Protein AF-A0A969UWU1-F1 (afdb_monomer)

Secondary structure (DSSP, 8-state):
-HHHHHH-S-SSS--EEEEESS--SS-B--TTEEEEEGGGSSSTTHHHHHHHHHHTTTBTTTEEESSGGGTHHHHHHHHHHHHHHHHHHH-HHHHHHHHHHHHHHHHHTGGG---TTS--TT-TTSHIIIIIHHHHHHHHHHHH-HHHHHHHHHHHHHHHTTEEE-HHHHHHHHHHHH-S--HHHHIIIII-SSPPPBGGGTB--S--SS--SEE-GGGTT-EEEEEEEE--S-TTS--EEEEEEESSTT--EE-TTT--EE-TTSTTHHHHHHHTEEEEE-SEEEEEEEESSSEEEEEEEGGG-TTSEE-S-GGGGTTS----------

Nearest PDB structures (foldseek):
  6ifg-assembly2_B  TM=9.041E-01  e=2.666E-12  Deinococcus radiodurans R1 = ATCC 13939 = DSM 20539
  6kp0-assembly1_A  TM=9.037E-01  e=2.956E-12  Deinococcus radiodurans R1 = ATCC 13939 = DSM 20539
  6iff-assembly2_B  TM=8.918E-01  e=2.666E-12  Deinococcus radiodurans R1 = ATCC 13939 = DSM 20539
  6ifg-assembly1_A  TM=9.028E-01  e=3.827E-12  Deinococcus radiodurans R1 = ATCC 13939 = DSM 20539
  6a8z-assembly1_A  TM=9.163E-01  e=1.391E-11  Deinococcus radiodurans R1 = ATCC 13939 = DSM 20539

Radius of gyration: 24.48 Å; Cα contacts (8 Å, |Δi|>4): 573; chains: 1; bounding box: 54×38×70 Å

Foldseek 3Di:
DLCCVQQHHQQDPAAEEDEDAAQPVAWALPARYIYHYPVLPPDPCVVLSVQLSSNLSQFCNQANAPDLLQVLSNQLSSLLSSLVVLCVVPNDVSSLVVLVVLLLVCLVCLVVDAFLNGDDPVPSPDSNSHSLSNNLLVVLCVVLDVVLSSVLSNQLSVVRGNHHDDPVSSQVSSCVSSVDNCPVSCCQRRVDSQRQADVVSPGGSPPCPLQQFDAQQVVAPDKDKDKFADADPDPPKQKKKFKFWAPDSQRWAQQPVPRDTDGQQGPCSLVSRVVRTPDIDDHGMDIDIDHGSTTIGMWMDISVDSQRIGGSRPSNCPSPDDDDDDDTRD

Sequence (330 aa):
MFFSDTFGPYPFDVYGAVVVNTQTGSALETQTLSLFGIDALGRASTEETIAHEVSHQWFGNSVALADWSDIWLNESFATYSQGLWIEHRQGREALNDWVKGEYRFVAESLDQLVPPGEPPADDLFNSGVYDWGALGLHALRLEVGDDSFFDTLQTYFDRFQGGNVTADDFIETAEDVSGLELSAFFDRWFYSEDLPAIPELGLTATPLVGQTGVNLSDFAGQFVKATVNVSQETVAYNNKGGFYAVDNPEGIVIDPLTGIRIAPGEPGYAAAALKQSVRTLDNGEQTFTLQGGFYYVPYLLANGNPKDFYTPFADANRDALNHVQFFVTW

Structure (mmCIF, N/CA/C/O backbone):
data_AF-A0A969UWU1-F1
#
_entry.id   AF-A0A969UWU1-F1
#
loop_
_atom_site.group_PDB
_atom_site.id
_atom_site.type_symbol
_atom_site.label_atom_id
_atom_site.label_alt_id
_atom_site.label_comp_id
_atom_site.label_asym_id
_atom_site.label_entity_id
_atom_site.label_seq_id
_atom_site.pdbx_PDB_ins_code
_atom_site.Cartn_x
_atom_site.Cartn_y
_atom_site.Cartn_z
_atom_site.occupancy
_atom_site.B_iso_or_equiv
_atom_site.auth_seq_id
_atom_site.auth_comp_id
_atom_site.auth_asym_id
_atom_site.auth_atom_id
_atom_site.pdbx_PDB_model_num
ATOM 1 N N . MET A 1 1 ? 14.051 -13.728 -11.880 1.00 85.06 1 MET A N 1
ATOM 2 C CA . MET A 1 1 ? 13.270 -14.978 -11.770 1.00 85.06 1 MET A CA 1
ATOM 3 C C . MET A 1 1 ? 11.975 -14.686 -11.048 1.00 85.06 1 MET A C 1
ATOM 5 O O . MET A 1 1 ? 10.999 -14.634 -11.762 1.00 85.06 1 MET A O 1
ATOM 9 N N . PHE A 1 2 ? 11.974 -14.319 -9.755 1.00 96.81 2 PHE A N 1
ATOM 10 C CA . PHE A 1 2 ? 10.739 -13.980 -9.018 1.00 96.81 2 PHE A CA 1
ATOM 11 C C . PHE A 1 2 ? 9.724 -13.140 -9.816 1.00 96.81 2 PHE A C 1
ATOM 13 O O . PHE A 1 2 ? 8.676 -13.658 -10.161 1.00 96.81 2 PHE A O 1
ATOM 20 N N . PHE A 1 3 ? 10.056 -11.909 -10.223 1.00 97.81 3 PHE A N 1
ATOM 21 C CA . PHE A 1 3 ? 9.111 -11.089 -10.998 1.00 97.81 3 PHE A CA 1
ATOM 22 C C . PHE A 1 3 ? 8.739 -11.655 -12.367 1.00 97.81 3 PHE A C 1
ATOM 24 O O . PHE A 1 3 ? 7.635 -11.419 -12.832 1.00 97.81 3 PHE A O 1
ATOM 31 N N . SER A 1 4 ? 9.613 -12.440 -12.997 1.00 97.38 4 SER A N 1
ATOM 32 C CA . SER A 1 4 ? 9.260 -13.106 -14.253 1.00 97.38 4 SER A CA 1
ATOM 33 C C . SER A 1 4 ? 8.220 -14.209 -14.052 1.00 97.38 4 SER A C 1
ATOM 35 O O . SER A 1 4 ? 7.404 -14.448 -14.934 1.00 97.38 4 SER A O 1
ATOM 37 N N . ASP A 1 5 ? 8.252 -14.869 -12.894 1.00 96.50 5 ASP A N 1
ATOM 38 C CA . ASP A 1 5 ? 7.270 -15.883 -12.512 1.00 96.50 5 ASP A CA 1
ATOM 39 C C . ASP A 1 5 ? 5.964 -15.235 -12.009 1.00 96.50 5 ASP A C 1
ATOM 41 O O . ASP A 1 5 ? 4.901 -15.834 -12.133 1.00 96.50 5 ASP A O 1
ATOM 45 N N . THR A 1 6 ? 6.039 -14.014 -11.463 1.00 97.50 6 THR A N 1
ATOM 46 C CA . THR A 1 6 ? 4.893 -13.285 -10.890 1.00 97.50 6 THR A CA 1
ATOM 47 C C . THR A 1 6 ? 4.139 -12.425 -11.911 1.00 97.50 6 THR A C 1
ATOM 49 O O . THR A 1 6 ? 2.915 -12.373 -11.867 1.00 97.50 6 THR A O 1
ATOM 52 N N . PHE A 1 7 ? 4.844 -11.719 -12.801 1.00 98.31 7 PHE A N 1
ATOM 53 C CA . PHE A 1 7 ? 4.263 -10.724 -13.722 1.00 98.31 7 PHE A CA 1
ATOM 54 C C . PHE A 1 7 ? 4.239 -11.186 -15.182 1.00 98.31 7 PHE A C 1
ATOM 56 O O . PHE A 1 7 ? 3.553 -10.585 -16.000 1.00 98.31 7 PHE A O 1
ATOM 63 N N . GLY A 1 8 ? 4.987 -12.239 -15.516 1.00 97.00 8 GLY A N 1
ATOM 64 C CA . GLY A 1 8 ? 5.178 -12.721 -16.883 1.00 97.00 8 GLY A CA 1
ATOM 65 C C . GLY A 1 8 ? 6.621 -12.554 -17.373 1.00 97.00 8 GLY A C 1
ATOM 66 O O . GLY A 1 8 ? 7.464 -11.981 -16.677 1.00 97.00 8 GLY A O 1
ATOM 67 N N . PRO A 1 9 ? 6.960 -13.063 -18.572 1.00 96.94 9 PRO A N 1
ATOM 68 C CA . PRO A 1 9 ? 8.326 -13.039 -19.094 1.00 96.94 9 PRO A CA 1
ATOM 69 C C . PRO A 1 9 ? 8.951 -11.641 -19.056 1.00 96.94 9 PRO A C 1
ATOM 71 O O . PRO A 1 9 ? 8.273 -10.645 -19.282 1.00 96.94 9 PRO A O 1
ATOM 74 N N . TYR A 1 10 ? 10.258 -11.564 -18.787 1.00 97.75 10 TYR A N 1
ATOM 75 C CA . TYR A 1 10 ? 10.960 -10.279 -18.794 1.00 97.75 10 TYR A CA 1
ATOM 76 C C . TYR A 1 10 ? 10.820 -9.598 -20.175 1.00 97.75 10 TYR A C 1
ATOM 78 O O . TYR A 1 10 ? 11.162 -10.238 -21.173 1.00 97.75 10 TYR A O 1
ATOM 86 N N . PRO A 1 11 ? 10.337 -8.339 -20.255 1.00 97.06 11 PRO A N 1
ATOM 87 C CA . PRO A 1 11 ? 9.940 -7.716 -21.526 1.00 97.06 11 PRO A CA 1
ATOM 88 C C . PRO A 1 11 ? 11.097 -7.294 -22.441 1.00 97.06 11 PRO A C 1
ATOM 90 O O . PRO A 1 11 ? 10.859 -6.894 -23.580 1.00 97.06 11 PRO A O 1
ATOM 93 N N . PHE A 1 12 ? 12.347 -7.351 -21.972 1.00 97.12 12 PHE A N 1
ATOM 94 C CA . PHE A 1 12 ? 13.513 -6.867 -22.715 1.00 97.12 12 PHE A CA 1
ATOM 95 C C . PHE A 1 12 ? 14.601 -7.938 -22.857 1.00 97.12 12 PHE A C 1
ATOM 97 O O . PHE A 1 12 ? 14.631 -8.931 -22.137 1.00 97.12 12 PHE A O 1
ATOM 104 N N . ASP A 1 13 ? 15.552 -7.721 -23.768 1.00 96.38 13 ASP A N 1
ATOM 105 C CA . ASP A 1 13 ? 16.646 -8.676 -24.011 1.00 96.38 13 ASP A CA 1
ATOM 106 C C . ASP A 1 13 ? 17.731 -8.652 -22.920 1.00 96.38 13 ASP A C 1
ATOM 108 O O . ASP A 1 13 ? 18.484 -9.614 -22.748 1.00 96.38 13 ASP A O 1
ATOM 112 N N . VAL A 1 14 ? 17.863 -7.527 -22.211 1.00 95.69 14 VAL A N 1
ATOM 113 C CA . VAL A 1 14 ? 18.929 -7.292 -21.236 1.00 95.69 14 VAL A CA 1
ATOM 114 C C . VAL A 1 14 ? 18.448 -6.391 -20.110 1.00 95.69 14 VAL A C 1
ATOM 116 O O . VAL A 1 14 ? 17.692 -5.451 -20.333 1.00 95.69 14 VAL A O 1
ATOM 119 N N . TYR A 1 15 ? 18.947 -6.669 -18.910 1.00 96.00 15 TYR A N 1
ATOM 120 C CA . TYR A 1 15 ? 18.850 -5.785 -17.761 1.00 96.00 15 TYR A CA 1
ATOM 121 C C . TYR A 1 15 ? 20.253 -5.461 -17.249 1.00 96.00 15 TYR A C 1
ATOM 123 O O . TYR A 1 15 ? 21.107 -6.347 -17.135 1.00 96.00 15 TYR A O 1
ATOM 131 N N . GLY A 1 16 ? 20.482 -4.197 -16.923 1.00 95.25 16 GLY A N 1
ATOM 132 C CA . GLY A 1 16 ? 21.677 -3.706 -16.262 1.00 95.25 16 GLY A CA 1
ATOM 133 C C . GLY A 1 16 ? 21.322 -2.799 -15.092 1.00 95.25 16 GLY A C 1
ATOM 134 O O . GLY A 1 16 ? 20.203 -2.315 -14.969 1.00 95.25 16 GLY A O 1
ATOM 135 N N . ALA A 1 17 ? 22.313 -2.549 -14.244 1.00 94.00 17 ALA A N 1
ATOM 136 C CA . ALA A 1 17 ? 22.226 -1.563 -13.180 1.00 94.00 17 ALA A CA 1
ATOM 137 C C . ALA A 1 17 ? 23.513 -0.736 -13.148 1.00 94.00 17 ALA A C 1
ATOM 139 O O . ALA A 1 17 ? 24.611 -1.274 -13.336 1.00 94.00 17 ALA A O 1
ATOM 140 N N . VAL A 1 18 ? 23.388 0.563 -12.892 1.00 94.62 18 VAL A N 1
ATOM 141 C CA . VAL A 1 18 ? 24.520 1.473 -12.700 1.00 94.62 18 VAL A CA 1
ATOM 142 C C . VAL A 1 18 ? 24.457 2.045 -11.298 1.00 94.62 18 VAL A C 1
ATOM 144 O O . VAL A 1 18 ? 23.493 2.706 -10.936 1.00 94.62 18 VAL A O 1
ATOM 147 N N . VAL A 1 19 ? 25.526 1.845 -10.529 1.00 93.69 19 VAL A N 1
ATOM 148 C CA . VAL A 1 19 ? 25.731 2.570 -9.274 1.00 93.69 19 VAL A CA 1
ATOM 149 C C . VAL A 1 19 ? 26.638 3.760 -9.546 1.00 93.69 19 VAL A C 1
ATOM 151 O O . VAL A 1 19 ? 27.782 3.591 -9.981 1.00 93.69 19 VAL A O 1
ATOM 154 N N . VAL A 1 20 ? 26.150 4.963 -9.265 1.00 92.38 20 VAL A N 1
ATOM 155 C CA . VAL A 1 20 ? 26.944 6.190 -9.344 1.00 92.38 20 VAL A CA 1
ATOM 156 C C . VAL A 1 20 ? 27.497 6.559 -7.970 1.00 92.38 20 VAL A C 1
ATOM 158 O O . VAL A 1 20 ? 26.832 6.430 -6.947 1.00 92.38 20 VAL A O 1
ATOM 161 N N . ASN A 1 21 ? 28.739 7.050 -7.926 1.00 92.44 21 ASN A N 1
ATOM 162 C CA . ASN A 1 21 ? 29.368 7.516 -6.687 1.00 92.44 21 ASN A CA 1
ATOM 163 C C . ASN A 1 21 ? 28.870 8.927 -6.316 1.00 92.44 21 ASN A C 1
ATOM 165 O O . ASN A 1 21 ? 29.621 9.903 -6.336 1.00 92.44 21 ASN A O 1
ATOM 169 N N . THR A 1 22 ? 27.567 9.058 -6.090 1.00 89.62 22 THR A N 1
ATOM 170 C CA . THR A 1 22 ? 26.858 10.298 -5.752 1.00 89.62 22 THR A CA 1
ATOM 171 C C . THR A 1 22 ? 25.618 9.933 -4.946 1.00 89.62 22 THR A C 1
ATOM 173 O O . THR A 1 22 ? 25.043 8.875 -5.177 1.00 89.62 22 THR A O 1
ATOM 176 N N . GLN A 1 23 ? 25.239 10.781 -3.988 1.00 87.88 23 GLN A N 1
ATOM 177 C CA . GLN A 1 23 ? 23.961 10.645 -3.293 1.00 87.88 23 GLN A CA 1
ATOM 178 C C . GLN A 1 23 ? 22.874 11.230 -4.188 1.00 87.88 23 GLN A C 1
ATOM 180 O O . GLN A 1 23 ? 22.874 12.441 -4.419 1.00 87.88 23 GLN A O 1
ATOM 185 N N . THR A 1 24 ? 22.027 10.379 -4.753 1.00 84.31 24 THR A N 1
ATOM 186 C CA . THR A 1 24 ? 20.990 10.808 -5.702 1.00 84.31 24 THR A CA 1
ATOM 187 C C . THR A 1 24 ? 19.671 11.120 -5.009 1.00 84.31 24 THR A C 1
ATOM 189 O O . THR A 1 24 ? 18.844 11.806 -5.600 1.00 84.31 24 THR A O 1
ATOM 192 N N . GLY A 1 25 ? 19.473 10.660 -3.769 1.00 81.94 25 GLY A N 1
ATOM 193 C CA . GLY A 1 25 ? 18.217 10.800 -3.031 1.00 81.94 25 GLY A CA 1
ATOM 194 C C . GLY A 1 25 ? 17.173 9.750 -3.418 1.00 81.94 25 GLY A C 1
ATOM 195 O O . GLY A 1 25 ? 16.458 9.281 -2.540 1.00 81.94 25 GLY A O 1
ATOM 196 N N . SER A 1 26 ? 17.167 9.327 -4.686 1.00 80.38 26 SER A N 1
ATOM 197 C CA . SER A 1 26 ? 16.293 8.285 -5.244 1.00 80.38 26 SER A CA 1
ATOM 198 C C . SER A 1 26 ? 17.048 7.397 -6.237 1.00 80.38 26 SER A C 1
ATOM 200 O O . SER A 1 26 ? 18.145 7.749 -6.690 1.00 80.38 26 SER A O 1
ATOM 202 N N . ALA A 1 27 ? 16.474 6.249 -6.584 1.00 91.06 27 ALA A N 1
ATOM 203 C CA . ALA A 1 27 ? 16.876 5.474 -7.752 1.00 91.06 27 ALA A CA 1
ATOM 204 C C . ALA A 1 27 ? 16.006 5.855 -8.966 1.00 91.06 27 ALA A C 1
ATOM 206 O O . ALA A 1 27 ? 15.064 6.633 -8.830 1.00 91.06 27 ALA A O 1
ATOM 207 N N . LEU A 1 28 ? 16.416 5.420 -10.158 1.00 93.75 28 LEU A N 1
ATOM 208 C CA . LEU A 1 28 ? 15.672 5.639 -11.396 1.00 93.75 28 LEU A CA 1
ATOM 209 C C . LEU A 1 28 ? 15.563 4.342 -12.184 1.00 93.75 28 LEU A C 1
ATOM 211 O O . LEU A 1 28 ? 16.560 3.663 -12.453 1.00 93.75 28 LEU A O 1
ATOM 215 N N . GLU A 1 29 ? 14.370 4.100 -12.684 1.00 95.56 29 GLU A N 1
ATOM 216 C CA . GLU A 1 29 ? 13.886 2.873 -13.291 1.00 95.56 29 GLU A CA 1
ATOM 217 C C . GLU A 1 29 ? 14.210 2.749 -14.780 1.00 95.56 29 GLU A C 1
ATOM 219 O O . GLU A 1 29 ? 13.635 1.913 -15.485 1.00 95.56 29 GLU A O 1
ATOM 224 N N . THR A 1 30 ? 15.140 3.590 -15.258 1.00 96.12 30 THR A N 1
ATOM 225 C CA . THR A 1 30 ? 15.490 3.763 -16.674 1.00 96.12 30 THR A CA 1
ATOM 226 C C . THR A 1 30 ? 15.523 2.416 -17.386 1.00 96.12 30 THR A C 1
ATOM 228 O O . THR A 1 30 ? 16.288 1.525 -17.016 1.00 96.12 30 THR A O 1
ATOM 231 N N . GLN A 1 31 ? 14.683 2.276 -18.413 1.00 96.69 31 GLN A N 1
ATOM 232 C CA . GLN A 1 31 ? 14.453 1.016 -19.110 1.00 96.69 31 GLN A CA 1
ATOM 233 C C . GLN A 1 31 ? 15.767 0.301 -19.461 1.00 96.69 31 GLN A C 1
ATOM 235 O O . GLN A 1 31 ? 16.651 0.869 -20.107 1.00 96.69 31 GLN A O 1
ATOM 240 N N . THR A 1 32 ? 15.884 -0.966 -19.057 1.00 96.00 32 THR A N 1
ATOM 241 C CA . THR A 1 32 ? 17.070 -1.840 -19.190 1.00 96.00 32 THR A CA 1
ATOM 242 C C . THR A 1 32 ? 18.332 -1.419 -18.422 1.00 96.00 32 THR A C 1
ATOM 244 O O . THR A 1 32 ? 19.322 -2.153 -18.463 1.00 96.00 32 THR A O 1
ATOM 247 N N . LEU A 1 33 ? 18.341 -0.285 -17.713 1.00 96.75 33 LEU A N 1
ATOM 248 C CA . LEU A 1 33 ? 19.519 0.238 -17.016 1.00 96.75 33 LEU A CA 1
ATOM 249 C C . LEU A 1 33 ? 19.157 1.073 -15.775 1.00 96.75 33 LEU A C 1
ATOM 251 O O . LEU A 1 33 ? 19.380 2.285 -15.759 1.00 96.75 33 LEU A O 1
ATOM 255 N N . SER A 1 34 ? 18.658 0.431 -14.719 1.00 96.25 34 SER A N 1
ATOM 256 C CA . SER A 1 34 ? 18.305 1.144 -13.487 1.00 96.25 34 SER A CA 1
ATOM 257 C C . SER A 1 34 ? 19.522 1.832 -12.859 1.00 96.25 34 SER A C 1
ATOM 259 O O . SER A 1 34 ? 20.622 1.267 -12.787 1.00 96.25 34 SER A O 1
ATOM 261 N N . LEU A 1 35 ? 19.334 3.068 -12.407 1.00 95.06 35 LEU A N 1
ATOM 262 C CA . LEU A 1 35 ? 20.378 3.910 -11.836 1.00 95.06 35 LEU A CA 1
ATOM 263 C C . LEU A 1 35 ? 20.184 4.037 -10.329 1.00 95.06 35 LEU A C 1
ATOM 265 O O . LEU A 1 35 ? 19.116 4.400 -9.855 1.00 95.06 35 LEU A O 1
ATOM 269 N N . PHE A 1 36 ? 21.260 3.808 -9.583 1.00 94.19 36 PHE A N 1
ATOM 270 C CA . PHE A 1 36 ? 21.284 3.893 -8.128 1.00 94.19 36 PHE A CA 1
ATOM 271 C C . PHE A 1 36 ? 22.383 4.852 -7.672 1.00 94.19 36 PHE A C 1
ATOM 273 O O . PHE A 1 36 ? 23.524 4.774 -8.140 1.00 94.19 36 PHE A O 1
ATOM 280 N N . GLY A 1 37 ? 22.070 5.728 -6.722 1.00 91.56 37 GLY A N 1
ATOM 281 C CA . GLY A 1 37 ? 23.082 6.460 -5.969 1.00 91.56 37 GLY A CA 1
ATOM 282 C C . GLY A 1 37 ? 23.809 5.570 -4.961 1.00 91.56 37 GLY A C 1
ATOM 283 O O . GLY A 1 37 ? 23.363 4.474 -4.610 1.00 91.56 37 GLY A O 1
ATOM 284 N N . ILE A 1 38 ? 24.949 6.045 -4.457 1.00 89.50 38 ILE A N 1
ATOM 285 C CA . ILE A 1 38 ? 25.725 5.325 -3.431 1.00 89.50 38 ILE A CA 1
ATOM 286 C C . ILE A 1 38 ? 24.948 5.198 -2.113 1.00 89.50 38 ILE A C 1
ATOM 288 O O . ILE A 1 38 ? 25.202 4.304 -1.309 1.00 89.50 38 ILE A O 1
ATOM 292 N N . ASP A 1 39 ? 23.991 6.094 -1.902 1.00 86.88 39 ASP A N 1
ATOM 293 C CA . ASP A 1 39 ? 23.074 6.130 -0.777 1.00 86.88 39 ASP A CA 1
ATOM 294 C C . ASP A 1 39 ? 22.039 5.001 -0.796 1.00 86.88 39 ASP A C 1
ATOM 296 O O . ASP A 1 39 ? 21.524 4.690 0.275 1.00 86.88 39 ASP A O 1
ATOM 300 N N . ALA A 1 40 ? 21.800 4.342 -1.934 1.00 82.38 40 ALA A N 1
ATOM 301 C CA . ALA A 1 40 ? 20.957 3.146 -2.021 1.00 82.38 40 ALA A CA 1
ATOM 302 C C . ALA A 1 40 ? 21.672 1.862 -1.545 1.00 82.38 40 ALA A C 1
ATOM 304 O O . ALA A 1 40 ? 21.028 0.834 -1.325 1.00 82.38 40 ALA A O 1
ATOM 305 N N . LEU A 1 41 ? 23.001 1.891 -1.368 1.00 79.62 41 LEU A N 1
ATOM 306 C CA . LEU A 1 41 ? 23.789 0.715 -0.989 1.00 79.62 41 LEU A CA 1
ATOM 307 C C . LEU A 1 41 ? 23.957 0.557 0.528 1.00 79.62 41 LEU A C 1
ATOM 309 O O . LEU A 1 41 ? 24.137 1.524 1.265 1.00 79.62 41 LEU A O 1
ATOM 313 N N . GLY A 1 42 ? 24.004 -0.700 0.983 1.00 69.56 42 GLY A N 1
ATOM 314 C CA . GLY A 1 42 ? 24.377 -1.061 2.356 1.00 69.56 42 GLY A CA 1
ATOM 315 C C . GLY A 1 42 ? 23.292 -0.804 3.404 1.00 69.56 42 GLY A C 1
ATOM 316 O O . GLY A 1 42 ? 23.584 -0.864 4.600 1.00 69.56 42 GLY A O 1
ATOM 317 N N . ARG A 1 43 ? 22.059 -0.529 2.968 1.00 74.94 43 ARG A N 1
ATOM 318 C CA . ARG A 1 43 ? 20.879 -0.425 3.830 1.00 74.94 43 ARG A CA 1
ATOM 319 C C . ARG A 1 43 ? 20.200 -1.787 3.935 1.00 74.94 43 ARG A C 1
ATOM 321 O O . ARG A 1 43 ? 20.334 -2.623 3.044 1.00 74.94 43 ARG A O 1
ATOM 328 N N . ALA A 1 44 ? 19.441 -1.999 5.009 1.00 67.56 44 ALA A N 1
ATOM 329 C CA . ALA A 1 44 ? 18.589 -3.184 5.123 1.00 67.56 44 ALA A CA 1
ATOM 330 C C . ALA A 1 44 ? 17.592 -3.273 3.949 1.00 67.56 44 ALA A C 1
ATOM 332 O O . ALA A 1 44 ? 17.366 -4.359 3.430 1.00 67.56 44 ALA A O 1
ATOM 333 N N . SER A 1 45 ? 17.117 -2.119 3.470 1.00 81.00 45 SER A N 1
ATOM 334 C CA . SER A 1 45 ? 16.173 -1.973 2.360 1.00 81.00 45 SER A CA 1
ATOM 335 C C . SER A 1 45 ? 16.808 -1.955 0.962 1.00 81.00 45 SER A C 1
ATOM 337 O O . SER A 1 45 ? 16.118 -1.712 -0.021 1.00 81.00 45 SER A O 1
ATOM 339 N N . THR A 1 46 ? 18.116 -2.215 0.809 1.00 88.06 46 THR A N 1
ATOM 340 C CA . THR A 1 46 ? 18.753 -2.176 -0.526 1.00 88.06 46 THR A CA 1
ATOM 341 C C . THR A 1 46 ? 18.102 -3.163 -1.505 1.00 88.06 46 THR A C 1
ATOM 343 O O . THR A 1 46 ? 17.941 -2.834 -2.677 1.00 88.06 46 THR A O 1
ATOM 346 N N . GLU A 1 47 ? 17.716 -4.363 -1.052 1.00 92.56 47 GLU A N 1
ATOM 347 C CA . GLU A 1 47 ? 17.013 -5.315 -1.925 1.00 92.56 47 GLU A CA 1
ATOM 348 C C . GLU A 1 47 ? 15.602 -4.831 -2.296 1.00 92.56 47 GLU A C 1
ATOM 350 O O . GLU A 1 47 ? 15.182 -5.058 -3.424 1.00 92.56 47 GLU A O 1
ATOM 355 N N . GLU A 1 48 ? 14.902 -4.139 -1.393 1.00 93.38 48 GLU A N 1
ATOM 356 C CA . GLU A 1 48 ? 13.577 -3.552 -1.644 1.00 93.38 48 GLU A CA 1
ATOM 357 C C . GLU A 1 48 ? 13.666 -2.455 -2.708 1.00 93.38 48 GLU A C 1
ATOM 359 O O . GLU A 1 48 ? 12.935 -2.501 -3.691 1.00 93.38 48 GLU A O 1
ATOM 364 N N . THR A 1 49 ? 14.642 -1.545 -2.608 1.00 93.44 49 THR A N 1
ATOM 365 C CA . THR A 1 49 ? 14.879 -0.535 -3.653 1.00 93.44 49 THR A CA 1
ATOM 366 C C . THR A 1 49 ? 15.209 -1.186 -4.995 1.00 93.44 49 THR A C 1
ATOM 368 O O . THR A 1 49 ? 14.690 -0.780 -6.024 1.00 93.44 49 THR A O 1
ATOM 371 N N . ILE A 1 50 ? 16.035 -2.237 -5.025 1.00 95.00 50 ILE A N 1
ATOM 372 C CA . ILE A 1 50 ? 16.301 -2.962 -6.279 1.00 95.00 50 ILE A CA 1
ATOM 373 C C . ILE A 1 50 ? 15.020 -3.618 -6.811 1.00 95.00 50 ILE A C 1
ATOM 375 O O . ILE A 1 50 ? 14.793 -3.613 -8.019 1.00 95.00 50 ILE A O 1
ATOM 379 N N . ALA A 1 51 ? 14.194 -4.191 -5.934 1.00 96.69 51 ALA A N 1
ATOM 380 C CA . ALA A 1 51 ? 12.934 -4.812 -6.312 1.00 96.69 51 ALA A CA 1
ATOM 381 C C . ALA A 1 51 ? 11.964 -3.793 -6.936 1.00 96.69 51 ALA A C 1
ATOM 383 O O . ALA A 1 51 ? 11.381 -4.096 -7.978 1.00 96.69 51 ALA A O 1
ATOM 384 N N . HIS A 1 52 ? 11.879 -2.586 -6.365 1.00 97.62 52 HIS A N 1
ATOM 385 C CA . HIS A 1 52 ? 11.151 -1.435 -6.916 1.00 97.62 52 HIS A CA 1
ATOM 386 C C . HIS A 1 52 ? 11.590 -1.150 -8.357 1.00 97.62 52 HIS A C 1
ATOM 388 O O . HIS A 1 52 ? 10.814 -1.331 -9.294 1.00 97.62 52 HIS A O 1
ATOM 394 N N . GLU A 1 53 ? 12.875 -0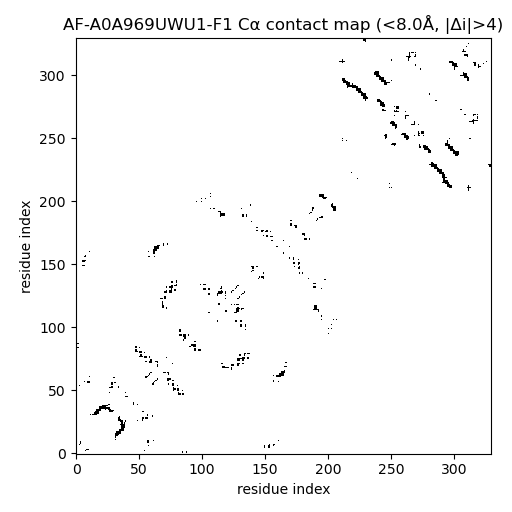.855 -8.567 1.00 97.44 53 GLU A N 1
ATOM 395 C CA . GLU A 1 53 ? 13.391 -0.471 -9.890 1.00 97.44 53 GLU A CA 1
ATOM 396 C C . GLU A 1 53 ? 13.292 -1.580 -10.950 1.00 97.44 53 GLU A C 1
ATOM 398 O O . GLU A 1 53 ? 13.115 -1.321 -12.145 1.00 97.44 53 GLU A O 1
ATOM 403 N N . VAL A 1 54 ? 13.432 -2.842 -10.535 1.00 97.50 54 VAL A N 1
ATOM 404 C CA . VAL A 1 54 ? 13.307 -3.991 -11.443 1.00 97.50 54 VAL A CA 1
ATOM 405 C C . VAL A 1 54 ? 11.846 -4.229 -11.823 1.00 97.50 54 VAL A C 1
ATOM 407 O O . VAL A 1 54 ? 11.574 -4.618 -12.959 1.00 97.50 54 VAL A O 1
ATOM 410 N N . SER A 1 55 ? 10.900 -4.012 -10.909 1.00 98.38 55 SER A N 1
ATOM 411 C CA . SER A 1 55 ? 9.475 -4.203 -11.204 1.00 98.38 55 SER A CA 1
ATOM 412 C C . SER A 1 55 ? 8.976 -3.240 -12.284 1.00 98.38 55 SER A C 1
ATOM 414 O O . SER A 1 55 ? 8.203 -3.642 -13.158 1.00 98.38 55 SER A O 1
ATOM 416 N N . HIS A 1 56 ? 9.541 -2.029 -12.328 1.00 98.56 56 HIS A N 1
ATOM 417 C CA . HIS A 1 56 ? 9.213 -1.031 -13.337 1.00 98.56 56 HIS A CA 1
ATOM 418 C C . HIS A 1 56 ? 9.482 -1.476 -14.773 1.00 98.56 56 HIS A C 1
ATOM 420 O O . HIS A 1 56 ? 8.930 -0.926 -15.724 1.00 98.56 56 HIS A O 1
ATOM 426 N N . GLN A 1 57 ? 10.328 -2.491 -14.973 1.00 98.50 57 GLN A N 1
ATOM 427 C CA . GLN A 1 57 ? 10.560 -3.044 -16.303 1.00 98.50 57 GLN A CA 1
ATOM 428 C C . GLN A 1 57 ? 9.264 -3.620 -16.911 1.00 98.50 57 GLN A C 1
ATOM 430 O O . GLN A 1 57 ? 9.096 -3.534 -18.125 1.00 98.50 57 GLN A O 1
ATOM 435 N N . TRP A 1 58 ? 8.336 -4.124 -16.086 1.00 98.75 58 TRP A N 1
ATOM 436 C CA . TRP A 1 58 ? 6.981 -4.506 -16.499 1.00 98.75 58 TRP A CA 1
ATOM 437 C C . TRP A 1 58 ? 6.027 -3.308 -16.445 1.00 98.75 58 TRP A C 1
ATOM 439 O O . TRP A 1 58 ? 5.495 -2.920 -17.484 1.00 98.75 58 TRP A O 1
ATOM 449 N N . PHE A 1 59 ? 5.858 -2.701 -15.265 1.00 98.50 59 PHE A N 1
ATOM 450 C CA . PHE A 1 59 ? 4.868 -1.645 -15.011 1.00 98.50 59 PHE A CA 1
ATOM 451 C C . PHE A 1 59 ? 5.534 -0.265 -14.908 1.00 98.50 59 PHE A C 1
ATOM 453 O O . PHE A 1 59 ? 6.257 0.029 -13.963 1.00 98.50 59 PHE A O 1
ATOM 460 N N . GLY A 1 60 ? 5.323 0.578 -15.911 1.00 97.50 60 GLY A N 1
ATOM 461 C CA . GLY A 1 60 ? 5.930 1.901 -16.061 1.00 97.50 60 GLY A CA 1
ATOM 462 C C . GLY A 1 60 ? 6.859 2.015 -17.264 1.00 97.50 60 GLY A C 1
ATOM 463 O O . GLY A 1 60 ? 6.851 3.048 -17.931 1.00 97.50 60 GLY A O 1
ATOM 464 N N . ASN A 1 61 ? 7.581 0.942 -17.612 1.00 98.25 61 ASN A N 1
ATOM 465 C CA . ASN A 1 61 ? 8.385 0.888 -18.837 1.00 98.25 61 ASN A CA 1
ATOM 466 C C . ASN A 1 61 ? 7.681 0.146 -19.982 1.00 98.25 61 ASN A C 1
ATOM 468 O O . ASN A 1 61 ? 7.456 0.724 -21.042 1.00 98.25 61 ASN A O 1
ATOM 472 N N . SER A 1 62 ? 7.375 -1.147 -19.809 1.00 98.44 62 SER A N 1
ATOM 473 C CA . SER A 1 62 ? 6.747 -1.939 -20.877 1.00 98.44 62 SER A CA 1
ATOM 474 C C . SER A 1 62 ? 5.258 -1.626 -21.008 1.00 98.44 62 SER A C 1
ATOM 476 O O . SER A 1 62 ? 4.783 -1.378 -22.112 1.00 98.44 62 SER A O 1
ATOM 478 N N . VAL A 1 63 ? 4.541 -1.599 -19.887 1.00 98.62 63 VAL A N 1
ATOM 479 C CA . VAL A 1 63 ? 3.182 -1.066 -19.772 1.00 98.62 63 VAL A CA 1
ATOM 480 C C . VAL A 1 63 ? 3.315 0.363 -19.250 1.00 98.62 63 VAL A C 1
ATOM 482 O O . VAL A 1 63 ? 3.555 0.550 -18.060 1.00 98.62 63 VAL A O 1
ATOM 485 N N . ALA A 1 64 ? 3.268 1.357 -20.136 1.00 98.06 64 ALA A N 1
ATOM 486 C CA . ALA A 1 64 ? 3.557 2.754 -19.799 1.00 98.06 64 ALA A CA 1
ATOM 487 C C . ALA A 1 64 ? 2.278 3.580 -19.603 1.00 98.06 64 ALA A C 1
ATOM 489 O O . ALA A 1 64 ? 1.226 3.246 -20.128 1.00 98.06 64 ALA A O 1
ATOM 490 N N . LEU A 1 65 ? 2.351 4.709 -18.904 1.00 97.94 65 LEU A N 1
ATOM 491 C CA . LEU A 1 65 ? 1.181 5.565 -18.680 1.00 97.94 65 LEU A CA 1
ATOM 492 C C . LEU A 1 65 ? 0.717 6.261 -19.963 1.00 97.94 65 LEU A C 1
ATOM 494 O O . LEU A 1 65 ? 1.539 6.705 -20.771 1.00 97.94 65 LEU A O 1
ATOM 498 N N . ALA A 1 66 ? -0.594 6.401 -20.136 1.00 98.19 66 ALA A N 1
ATOM 499 C CA . ALA A 1 66 ? -1.181 7.307 -21.120 1.00 98.19 66 ALA A CA 1
ATOM 500 C C . ALA A 1 66 ? -1.185 8.765 -20.626 1.00 98.19 66 ALA A C 1
ATOM 502 O O . ALA A 1 66 ? -0.967 9.675 -21.430 1.00 98.19 66 ALA A O 1
ATOM 503 N N . ASP A 1 67 ? -1.381 8.976 -19.321 1.00 96.94 67 ASP A N 1
ATOM 504 C CA . ASP A 1 67 ? -1.366 10.282 -18.657 1.00 96.94 67 ASP A CA 1
ATOM 505 C C . ASP A 1 67 ? -0.662 10.199 -17.290 1.00 96.94 67 ASP A C 1
ATOM 507 O O . ASP A 1 67 ? -0.683 9.167 -16.622 1.00 96.94 67 ASP A O 1
ATOM 511 N N . TRP A 1 68 ? -0.027 11.293 -16.870 1.00 97.50 68 TRP A N 1
ATOM 512 C CA . TRP A 1 68 ? 0.680 11.370 -15.590 1.00 97.50 68 TRP A CA 1
ATOM 513 C C . TRP A 1 68 ? -0.261 11.418 -14.385 1.00 97.50 68 TRP A C 1
ATOM 515 O O . TRP A 1 68 ? 0.193 11.155 -13.275 1.00 97.50 68 TRP A O 1
ATOM 525 N N . SER A 1 69 ? -1.550 11.723 -14.569 1.00 96.12 69 SER A N 1
ATOM 526 C CA . SER A 1 69 ? -2.541 11.589 -13.492 1.00 96.12 69 SER A CA 1
ATOM 527 C C . SER A 1 69 ? -2.639 10.157 -12.958 1.00 96.12 69 SER A C 1
ATOM 529 O O . SER A 1 69 ? -2.941 9.968 -11.786 1.00 96.12 69 SER A O 1
ATOM 531 N N . ASP A 1 70 ? -2.313 9.160 -13.785 1.00 98.06 70 ASP A N 1
ATOM 532 C CA . ASP A 1 70 ? -2.364 7.741 -13.424 1.00 98.06 70 ASP A CA 1
ATOM 533 C C . ASP A 1 70 ? -1.008 7.218 -12.913 1.00 98.06 70 ASP A C 1
ATOM 535 O O . ASP A 1 70 ? -0.755 6.015 -12.923 1.00 98.06 70 ASP A O 1
ATOM 539 N N . ILE A 1 71 ? -0.110 8.102 -12.454 1.00 98.38 71 ILE A N 1
ATOM 540 C CA . ILE A 1 71 ? 1.258 7.759 -12.011 1.00 98.38 71 ILE A CA 1
ATOM 541 C C . ILE A 1 71 ? 1.320 6.676 -10.925 1.00 98.38 71 ILE A C 1
ATOM 543 O O . ILE A 1 71 ? 2.316 5.956 -10.820 1.00 98.38 71 ILE A O 1
ATOM 547 N N . TRP A 1 72 ? 0.235 6.477 -10.179 1.00 98.50 72 TRP A N 1
ATOM 548 C CA . TRP A 1 72 ? 0.094 5.371 -9.235 1.00 98.50 72 TRP A CA 1
ATOM 549 C C . TRP A 1 72 ? 0.250 3.991 -9.907 1.00 98.50 72 TRP A C 1
ATOM 551 O O . TRP A 1 72 ? 0.829 3.084 -9.311 1.00 98.50 72 TRP A O 1
ATOM 561 N N . LEU A 1 73 ? -0.136 3.823 -11.179 1.00 98.62 73 LEU A N 1
ATOM 562 C CA . LEU A 1 73 ? 0.076 2.566 -11.915 1.00 98.62 73 LEU A CA 1
ATOM 563 C C . LEU A 1 73 ? 1.564 2.204 -12.053 1.00 98.62 73 LEU A C 1
ATOM 565 O O . LEU A 1 73 ? 1.897 1.025 -12.173 1.00 98.62 73 LEU A O 1
ATOM 569 N N . ASN A 1 74 ? 2.462 3.190 -12.008 1.00 98.31 74 ASN A N 1
ATOM 570 C CA . ASN A 1 74 ? 3.900 2.944 -11.967 1.00 98.31 74 ASN A CA 1
ATOM 571 C C . ASN A 1 74 ? 4.356 2.729 -10.523 1.00 98.31 74 ASN A C 1
ATOM 573 O O . ASN A 1 74 ? 4.874 1.670 -10.164 1.00 98.31 74 ASN A O 1
ATOM 577 N N . GLU A 1 75 ? 4.181 3.758 -9.699 1.00 98.56 75 GLU A N 1
ATOM 578 C CA . GLU A 1 75 ? 4.875 3.868 -8.417 1.00 98.56 75 GLU A CA 1
ATOM 579 C C . GLU A 1 75 ? 4.233 3.025 -7.318 1.00 98.56 75 GLU A C 1
ATOM 581 O O . GLU A 1 75 ? 4.943 2.452 -6.490 1.00 98.56 75 GLU A O 1
ATOM 586 N N . SER A 1 76 ? 2.908 2.857 -7.329 1.00 98.75 76 SER A N 1
ATOM 587 C CA . SER A 1 76 ? 2.236 1.958 -6.387 1.00 98.75 76 SER A CA 1
ATOM 588 C C . SER A 1 76 ? 2.581 0.503 -6.676 1.00 98.75 76 SER A C 1
ATOM 590 O O . SER A 1 76 ? 2.821 -0.266 -5.746 1.00 98.75 76 SER A O 1
ATOM 592 N N . PHE A 1 77 ? 2.638 0.108 -7.955 1.00 98.69 77 PHE A N 1
ATOM 593 C CA . PHE A 1 77 ? 3.026 -1.252 -8.349 1.00 98.69 77 PHE A CA 1
ATOM 594 C C . PHE A 1 77 ? 4.463 -1.553 -7.952 1.00 98.69 77 PHE A C 1
ATOM 596 O O . PHE A 1 77 ? 4.749 -2.642 -7.443 1.00 98.69 77 PHE A O 1
ATOM 603 N N . ALA A 1 78 ? 5.361 -0.591 -8.147 1.00 98.69 78 ALA A N 1
ATOM 604 C CA . ALA A 1 78 ? 6.749 -0.758 -7.769 1.00 98.69 78 ALA A CA 1
ATOM 605 C C . ALA A 1 78 ? 6.946 -0.779 -6.250 1.00 98.69 78 ALA A C 1
ATOM 607 O O . ALA A 1 78 ? 7.628 -1.672 -5.737 1.00 98.69 78 ALA A O 1
ATOM 608 N N . THR A 1 79 ? 6.238 0.082 -5.518 1.00 98.75 79 THR A N 1
ATOM 609 C CA . THR A 1 79 ? 6.226 0.070 -4.050 1.00 98.75 79 THR A CA 1
ATOM 610 C C . THR A 1 79 ? 5.654 -1.246 -3.517 1.00 98.75 79 THR A C 1
ATOM 612 O O . THR A 1 79 ? 6.280 -1.908 -2.690 1.00 98.75 79 THR A O 1
ATOM 615 N N . TYR A 1 80 ? 4.528 -1.732 -4.052 1.00 98.81 80 TYR A N 1
ATOM 616 C CA . TYR A 1 80 ? 3.966 -3.022 -3.638 1.00 98.81 80 TYR A CA 1
ATOM 617 C C . TYR A 1 80 ? 4.867 -4.211 -4.009 1.00 98.81 80 TYR A C 1
ATOM 619 O O . TYR A 1 80 ? 4.926 -5.211 -3.287 1.00 98.81 80 TYR A O 1
ATOM 627 N N . SER A 1 81 ? 5.645 -4.096 -5.087 1.00 98.75 81 SER A N 1
ATOM 628 C CA . SER A 1 81 ? 6.642 -5.098 -5.475 1.00 98.75 81 SER A CA 1
ATOM 629 C C . SER A 1 81 ? 7.763 -5.259 -4.444 1.00 98.75 81 SER A C 1
ATOM 631 O O . SER A 1 81 ? 8.322 -6.354 -4.331 1.00 98.75 81 SER A O 1
ATOM 633 N N . GLN A 1 82 ? 8.047 -4.228 -3.641 1.00 98.38 82 GLN A N 1
ATOM 634 C CA . GLN A 1 82 ? 8.917 -4.345 -2.467 1.00 98.38 82 GLN A CA 1
ATOM 635 C C . GLN A 1 82 ? 8.306 -5.314 -1.444 1.00 98.38 82 GLN A C 1
ATOM 637 O O .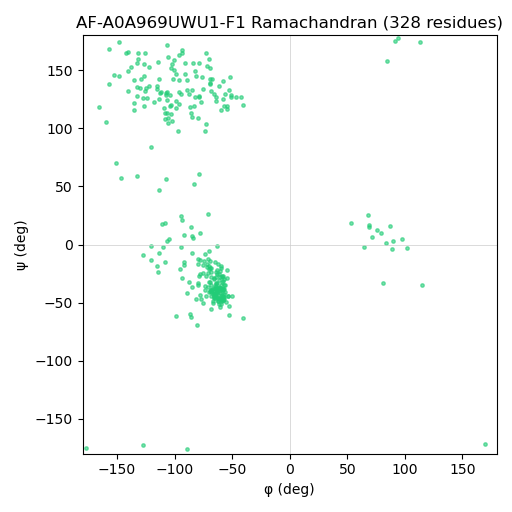 GLN A 1 82 ? 8.958 -6.276 -1.035 1.00 98.38 82 GLN A O 1
ATOM 642 N N . GLY A 1 83 ? 7.021 -5.139 -1.119 1.00 98.38 83 GLY A N 1
ATOM 643 C CA . GLY A 1 83 ? 6.256 -6.056 -0.270 1.00 98.38 83 GLY A CA 1
ATOM 644 C C . GLY A 1 83 ? 6.223 -7.489 -0.814 1.00 98.38 83 GLY A C 1
ATOM 645 O O . GLY A 1 83 ? 6.464 -8.445 -0.072 1.00 98.38 83 GLY A O 1
ATOM 646 N N . LEU A 1 84 ? 6.000 -7.665 -2.121 1.00 98.69 84 LEU A N 1
ATOM 647 C CA . LEU A 1 84 ? 6.045 -8.982 -2.773 1.00 98.69 84 LEU A CA 1
ATOM 648 C C . LEU A 1 84 ? 7.435 -9.629 -2.677 1.00 98.69 84 LEU A C 1
ATOM 650 O O . LEU A 1 84 ? 7.547 -10.837 -2.453 1.00 98.69 84 LEU A O 1
ATOM 654 N N . TRP A 1 85 ? 8.505 -8.841 -2.805 1.00 98.44 85 TRP A N 1
ATOM 655 C CA . TRP A 1 85 ? 9.869 -9.329 -2.616 1.00 98.44 85 TRP A CA 1
ATOM 656 C C . TRP A 1 85 ? 10.136 -9.742 -1.164 1.00 98.44 85 TRP A C 1
ATOM 658 O O . TRP A 1 85 ? 10.705 -10.812 -0.921 1.00 98.44 85 TRP A O 1
ATOM 668 N N . ILE A 1 86 ? 9.676 -8.950 -0.192 1.00 98.00 86 ILE A N 1
ATOM 669 C CA . ILE A 1 86 ? 9.733 -9.297 1.233 1.00 98.00 86 ILE A CA 1
ATOM 670 C C . ILE A 1 86 ? 9.003 -10.622 1.478 1.00 98.00 86 ILE A C 1
ATOM 672 O O . ILE A 1 86 ? 9.574 -11.523 2.099 1.00 98.00 86 ILE A O 1
ATOM 676 N N . GLU A 1 87 ? 7.794 -10.791 0.933 1.00 98.19 87 GLU A N 1
ATOM 677 C CA . GLU A 1 87 ? 7.035 -12.041 1.034 1.00 98.19 87 GLU A CA 1
ATOM 678 C C . GLU A 1 87 ? 7.823 -13.225 0.464 1.00 98.19 87 GLU A C 1
ATOM 680 O O . GLU A 1 87 ? 7.948 -14.264 1.112 1.00 98.19 87 GLU A O 1
ATOM 685 N N . HIS A 1 88 ? 8.395 -13.068 -0.729 1.00 97.69 88 HIS A N 1
ATOM 686 C CA . HIS A 1 88 ? 9.172 -14.116 -1.382 1.00 97.69 88 HIS A CA 1
ATOM 687 C C . HIS A 1 88 ? 10.376 -14.563 -0.542 1.00 97.69 88 HIS A C 1
ATOM 689 O O . HIS A 1 88 ? 10.711 -15.750 -0.491 1.00 97.69 88 HIS A O 1
ATOM 695 N N . ARG A 1 89 ? 11.047 -13.613 0.115 1.00 96.88 89 ARG A N 1
ATOM 696 C CA . ARG A 1 89 ? 12.287 -13.857 0.862 1.00 96.88 89 ARG A CA 1
ATOM 697 C C . ARG A 1 89 ? 12.044 -14.347 2.283 1.00 96.88 89 ARG A C 1
ATOM 699 O O . ARG A 1 89 ? 12.836 -15.143 2.788 1.00 96.88 89 ARG A O 1
ATOM 706 N N . GLN A 1 90 ? 11.000 -13.836 2.926 1.00 95.50 90 GLN A N 1
ATOM 707 C CA . GLN A 1 90 ? 10.809 -13.922 4.376 1.00 95.50 90 GLN A CA 1
ATOM 708 C C . GLN A 1 90 ? 9.436 -14.489 4.774 1.00 95.50 90 GLN A C 1
ATOM 710 O O . GLN A 1 90 ? 9.232 -14.838 5.934 1.00 95.50 90 GLN A O 1
ATOM 715 N N . GLY A 1 91 ? 8.521 -14.659 3.819 1.00 96.94 91 GLY A N 1
ATOM 716 C CA . GLY A 1 91 ? 7.195 -15.235 4.019 1.00 96.94 91 GLY A CA 1
ATOM 717 C C . GLY A 1 91 ? 6.105 -14.206 4.327 1.00 96.94 91 GLY A C 1
ATOM 718 O O . GLY A 1 91 ? 6.352 -13.013 4.497 1.00 96.94 91 GLY A O 1
ATOM 719 N N . ARG A 1 92 ? 4.863 -14.699 4.417 1.00 94.31 92 ARG A N 1
ATOM 720 C CA . ARG A 1 92 ? 3.654 -13.874 4.576 1.00 94.31 92 ARG A CA 1
ATOM 721 C C . ARG A 1 92 ? 3.657 -13.003 5.832 1.00 94.31 92 ARG A C 1
ATOM 723 O O . ARG A 1 92 ? 3.151 -11.892 5.784 1.00 94.31 92 ARG A O 1
ATOM 730 N N . GLU A 1 93 ? 4.224 -13.473 6.942 1.00 86.00 93 GLU A N 1
ATOM 731 C CA . GLU A 1 93 ? 4.284 -12.669 8.172 1.00 86.00 93 GLU A CA 1
ATOM 732 C C . GLU A 1 93 ? 5.132 -11.403 7.990 1.00 86.00 93 GLU A C 1
ATOM 734 O O . GLU A 1 93 ? 4.724 -10.339 8.444 1.00 86.00 93 GLU A O 1
ATOM 739 N N . ALA A 1 94 ? 6.246 -11.487 7.254 1.00 89.31 94 ALA A N 1
ATOM 740 C CA . ALA A 1 94 ? 7.083 -10.326 6.963 1.00 89.31 94 ALA A CA 1
ATOM 741 C C . ALA A 1 94 ? 6.376 -9.323 6.037 1.00 89.31 94 ALA A C 1
ATOM 743 O O . ALA A 1 94 ? 6.466 -8.120 6.265 1.00 89.31 94 ALA A O 1
ATOM 744 N N . LEU A 1 95 ? 5.615 -9.807 5.044 1.00 97.31 95 LEU A N 1
ATOM 745 C CA . LEU A 1 95 ? 4.734 -8.945 4.248 1.00 97.31 95 LEU A CA 1
ATOM 746 C C . LEU A 1 95 ? 3.695 -8.255 5.137 1.00 97.31 95 LEU A C 1
ATOM 748 O O . LEU A 1 95 ? 3.510 -7.051 5.030 1.00 97.31 95 LEU A O 1
ATOM 752 N N . ASN A 1 96 ? 3.042 -8.992 6.037 1.00 85.81 96 ASN A N 1
ATOM 753 C CA . ASN A 1 96 ? 2.044 -8.414 6.936 1.00 85.81 96 ASN A CA 1
ATOM 754 C C . ASN A 1 96 ? 2.651 -7.325 7.833 1.00 85.81 96 ASN A C 1
ATOM 756 O O . ASN A 1 96 ? 1.991 -6.328 8.112 1.00 85.81 96 ASN A O 1
ATOM 760 N N . ASP A 1 97 ? 3.886 -7.503 8.302 1.00 79.81 97 ASP A N 1
ATOM 761 C CA . ASP A 1 97 ? 4.577 -6.497 9.109 1.00 79.81 97 ASP A CA 1
ATOM 762 C C . ASP A 1 97 ? 4.986 -5.269 8.285 1.00 79.81 97 ASP A C 1
ATOM 764 O O . ASP A 1 97 ? 4.846 -4.149 8.781 1.00 79.81 97 ASP A O 1
ATOM 768 N N . TRP A 1 98 ? 5.392 -5.459 7.024 1.00 92.75 98 TRP A N 1
ATOM 769 C CA . TRP A 1 98 ? 5.616 -4.367 6.072 1.00 92.75 98 TRP A CA 1
ATOM 770 C C . TRP A 1 98 ? 4.324 -3.578 5.811 1.00 92.75 98 TRP A C 1
ATOM 772 O O . TRP A 1 98 ? 4.296 -2.376 6.052 1.00 92.75 98 TRP A O 1
ATOM 782 N N . VAL A 1 99 ? 3.214 -4.254 5.481 1.00 91.44 99 VAL A N 1
ATOM 783 C CA . VAL A 1 99 ? 1.899 -3.618 5.262 1.00 91.44 99 VAL A CA 1
ATOM 784 C C . VAL A 1 99 ? 1.452 -2.818 6.487 1.00 91.44 99 VAL A C 1
ATOM 786 O O . VAL A 1 99 ? 0.979 -1.696 6.351 1.00 91.44 99 VAL A O 1
ATOM 789 N N . LYS A 1 100 ? 1.626 -3.346 7.707 1.00 81.88 100 LYS A N 1
ATOM 790 C CA . LYS A 1 100 ? 1.318 -2.599 8.944 1.00 81.88 100 LYS A CA 1
ATOM 791 C C . LYS A 1 100 ? 2.226 -1.384 9.150 1.00 81.88 100 LYS A C 1
ATOM 793 O O . LYS A 1 100 ? 1.844 -0.475 9.887 1.00 81.88 100 LYS A O 1
ATOM 798 N N . GLY A 1 101 ? 3.454 -1.419 8.639 1.00 79.50 101 GLY A N 1
ATOM 799 C CA . GLY A 1 101 ? 4.383 -0.291 8.646 1.00 79.50 101 GLY A CA 1
ATOM 800 C C . GLY A 1 101 ? 3.896 0.815 7.718 1.00 79.50 101 GLY A C 1
ATOM 801 O O . GLY A 1 101 ? 3.645 1.920 8.193 1.00 79.50 101 GLY A O 1
ATOM 802 N N . GLU A 1 102 ? 3.657 0.472 6.451 1.00 89.56 102 GLU A N 1
ATOM 803 C CA . GLU A 1 102 ? 3.139 1.401 5.437 1.00 89.56 102 GLU A CA 1
ATOM 804 C C . GLU A 1 102 ? 1.805 2.012 5.862 1.00 89.56 102 GLU A C 1
ATOM 806 O O . GLU A 1 102 ? 1.614 3.224 5.835 1.00 89.56 102 GLU A O 1
ATOM 811 N N . TYR A 1 103 ? 0.898 1.185 6.380 1.00 86.56 103 TYR A N 1
ATOM 812 C CA . TYR A 1 103 ? -0.395 1.646 6.865 1.00 86.56 103 TYR A CA 1
ATOM 813 C C . TYR A 1 103 ? -0.280 2.682 7.983 1.00 86.56 103 TYR A C 1
ATOM 815 O O . TYR A 1 103 ? -0.999 3.678 7.974 1.00 86.56 103 TYR A O 1
ATOM 823 N N . ARG A 1 104 ? 0.615 2.458 8.956 1.00 81.50 104 ARG A N 1
ATOM 824 C CA . ARG A 1 104 ? 0.854 3.423 10.039 1.00 81.50 104 ARG A CA 1
ATOM 825 C C . ARG A 1 104 ? 1.423 4.724 9.495 1.00 81.50 104 ARG A C 1
ATOM 827 O O . ARG A 1 104 ? 0.934 5.780 9.870 1.00 81.50 104 ARG A O 1
ATOM 834 N N . PHE A 1 105 ? 2.388 4.644 8.585 1.00 81.31 105 PHE A N 1
ATOM 835 C CA . PHE A 1 105 ? 2.983 5.820 7.963 1.00 81.31 105 PHE A CA 1
ATOM 836 C C . PHE A 1 105 ? 1.948 6.672 7.205 1.00 81.31 105 PHE A C 1
ATOM 838 O O . PHE A 1 105 ? 1.867 7.882 7.437 1.00 81.31 105 PHE A O 1
ATOM 845 N N . VAL A 1 106 ? 1.109 6.04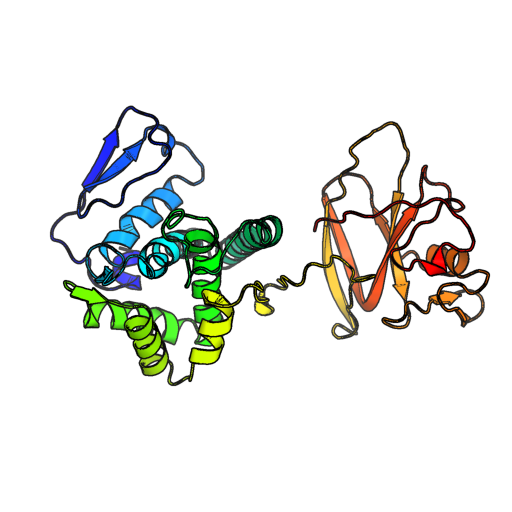7 6.368 1.00 85.81 106 VAL A N 1
ATOM 846 C CA . VAL A 1 106 ? 0.038 6.747 5.638 1.00 85.81 106 VAL A CA 1
ATOM 847 C C . VAL A 1 106 ? -0.992 7.319 6.613 1.00 85.81 106 VAL A C 1
ATOM 849 O O . VAL A 1 106 ? -1.368 8.480 6.488 1.00 85.81 106 VAL A O 1
ATOM 852 N N . ALA A 1 107 ? -1.416 6.549 7.620 1.00 80.19 107 ALA A N 1
ATOM 853 C CA . ALA A 1 107 ? -2.387 7.011 8.611 1.00 80.19 107 ALA A CA 1
ATOM 854 C C . ALA A 1 107 ? -1.875 8.203 9.443 1.00 80.19 107 ALA A C 1
ATOM 856 O O . ALA A 1 107 ? -2.644 9.117 9.737 1.00 80.19 107 ALA A O 1
ATOM 857 N N . GLU A 1 108 ? -0.591 8.215 9.814 1.00 78.25 108 GLU A N 1
ATOM 858 C CA . GLU A 1 108 ? 0.048 9.320 10.546 1.00 78.25 108 GLU A CA 1
ATOM 859 C C . GLU A 1 108 ? 0.241 10.575 9.685 1.00 78.25 108 GLU A C 1
ATOM 861 O O . GLU A 1 108 ? 0.303 11.679 10.226 1.00 78.25 108 GLU A O 1
ATOM 866 N N . SER A 1 109 ? 0.313 10.408 8.364 1.00 81.69 109 SER A N 1
ATOM 867 C CA . SER A 1 109 ? 0.555 11.487 7.402 1.00 81.69 109 SER A CA 1
ATOM 868 C C . SER A 1 109 ? -0.705 11.908 6.642 1.00 81.69 109 SER A C 1
ATOM 870 O O . SER A 1 109 ? -0.614 12.737 5.743 1.00 81.69 109 SER A O 1
ATOM 872 N N . LEU A 1 110 ? -1.876 11.351 6.973 1.00 82.00 110 LEU A N 1
ATOM 873 C CA . LEU A 1 110 ? -3.092 11.457 6.157 1.00 82.00 110 LEU A CA 1
ATOM 874 C C . LEU A 1 110 ? -3.520 12.909 5.883 1.00 82.00 110 LEU A C 1
ATOM 876 O O . LEU A 1 110 ? -4.068 13.197 4.828 1.00 82.00 110 LEU A O 1
ATOM 880 N N . ASP A 1 111 ? -3.227 13.837 6.797 1.00 82.38 111 ASP A N 1
ATOM 881 C CA . ASP A 1 111 ? -3.525 15.267 6.646 1.00 82.38 111 ASP A CA 1
ATOM 882 C C . ASP A 1 111 ? -2.661 15.993 5.596 1.00 82.38 111 ASP A C 1
ATOM 884 O O . ASP A 1 111 ? -2.961 17.130 5.224 1.00 82.38 111 ASP A O 1
ATOM 888 N N . GLN A 1 112 ? -1.594 15.346 5.130 1.00 85.38 112 GLN A N 1
ATOM 889 C CA . GLN A 1 112 ? -0.635 15.844 4.144 1.00 85.38 112 GLN A CA 1
ATOM 890 C C . GLN A 1 112 ? -0.684 15.067 2.826 1.00 85.38 112 GLN A C 1
ATOM 892 O O . GLN A 1 112 ? -0.005 15.458 1.877 1.00 85.38 112 GLN A O 1
ATOM 897 N N . LEU A 1 113 ? -1.444 13.972 2.764 1.00 88.06 113 LEU A N 1
ATOM 898 C CA . LEU A 1 113 ? -1.523 13.107 1.594 1.00 88.06 113 LEU A CA 1
ATOM 899 C C . LEU A 1 113 ? -2.804 13.354 0.806 1.00 88.06 113 LEU A C 1
ATOM 901 O O . LEU A 1 113 ? -3.820 13.802 1.332 1.00 88.06 113 LEU A O 1
ATOM 905 N N . VAL A 1 114 ? -2.735 13.020 -0.475 1.00 91.75 114 VAL A N 1
ATOM 906 C CA . VAL A 1 114 ? -3.879 12.983 -1.384 1.00 91.75 114 VAL A CA 1
ATOM 907 C C . VAL A 1 114 ? -4.139 11.540 -1.824 1.00 91.75 114 VAL A C 1
ATOM 909 O O . VAL A 1 114 ? -3.212 10.722 -1.787 1.00 91.75 114 VAL A O 1
ATOM 912 N N . PRO A 1 115 ? -5.365 11.214 -2.261 1.00 94.44 115 PRO A N 1
ATOM 913 C CA . PRO A 1 115 ? -5.663 9.900 -2.812 1.00 94.44 115 PRO A CA 1
ATOM 914 C C . PRO A 1 115 ? -4.775 9.578 -4.034 1.00 94.44 115 PRO A C 1
ATOM 916 O O . PRO A 1 115 ? -4.533 10.464 -4.861 1.00 94.44 115 PRO A O 1
ATOM 919 N N . PRO A 1 116 ? -4.303 8.325 -4.189 1.00 97.25 116 PRO A N 1
ATOM 920 C CA . PRO A 1 116 ? -3.358 7.955 -5.248 1.00 97.25 116 PRO A CA 1
ATOM 921 C C . PRO A 1 116 ? -3.875 8.180 -6.680 1.00 97.25 116 PRO A C 1
ATOM 923 O O . PRO A 1 116 ? -3.078 8.386 -7.589 1.00 97.25 116 PRO A O 1
ATOM 926 N N . GLY A 1 117 ? -5.192 8.113 -6.887 1.00 97.06 117 GLY A N 1
ATOM 927 C CA . GLY A 1 117 ? -5.865 8.261 -8.179 1.00 97.06 117 GLY A CA 1
ATOM 928 C C . GLY A 1 117 ? -6.154 9.707 -8.591 1.00 97.06 117 GLY A C 1
ATOM 929 O O . GLY A 1 117 ? -6.564 9.930 -9.727 1.00 97.06 117 GLY A O 1
ATOM 930 N N . GLU A 1 118 ? -5.926 10.690 -7.712 1.00 94.12 118 GLU A N 1
ATOM 931 C CA . GLU A 1 118 ? -6.033 12.121 -8.041 1.00 94.12 118 GLU A CA 1
ATOM 932 C C . GLU A 1 118 ? -4.814 12.924 -7.545 1.00 94.12 118 GLU A C 1
ATOM 934 O O . GLU A 1 118 ? -4.955 13.871 -6.762 1.00 94.12 118 GLU A O 1
ATOM 939 N N . PRO A 1 119 ? -3.586 12.587 -7.981 1.00 96.00 119 PRO A N 1
ATOM 940 C CA . PRO A 1 119 ? -2.410 13.321 -7.554 1.00 96.00 119 PRO A CA 1
ATOM 941 C C . PRO A 1 119 ? -2.398 14.735 -8.163 1.00 96.00 119 PRO A C 1
ATOM 943 O O . PRO A 1 119 ? -2.704 14.919 -9.348 1.00 96.00 119 PRO A O 1
ATOM 946 N N . PRO A 1 120 ? -2.015 15.768 -7.396 1.00 94.44 120 PRO A N 1
ATOM 947 C CA . PRO A 1 120 ? -1.880 17.117 -7.918 1.00 94.44 120 PRO A CA 1
ATOM 948 C C . PRO A 1 120 ? -0.714 17.192 -8.912 1.00 94.44 120 PRO A C 1
ATOM 950 O O . PRO A 1 120 ? 0.348 16.602 -8.725 1.00 94.44 120 PRO A O 1
ATOM 953 N N . ALA A 1 121 ? -0.892 17.975 -9.976 1.00 94.44 121 ALA A N 1
ATOM 954 C CA . ALA A 1 121 ? 0.081 18.064 -11.065 1.00 94.44 121 ALA A CA 1
ATOM 955 C C . ALA A 1 121 ? 1.461 18.617 -10.644 1.00 94.44 121 ALA A C 1
ATOM 957 O O . ALA A 1 121 ? 2.443 18.411 -11.357 1.00 94.44 121 ALA A O 1
ATOM 958 N N . ASP A 1 122 ? 1.545 19.350 -9.531 1.00 94.81 122 ASP A N 1
ATOM 959 C CA . ASP A 1 122 ? 2.789 19.875 -8.961 1.00 94.81 122 ASP A CA 1
ATOM 960 C C . ASP A 1 122 ? 3.409 18.978 -7.877 1.00 94.81 122 ASP A C 1
ATOM 962 O O . ASP A 1 122 ? 4.510 19.282 -7.416 1.00 94.81 122 ASP A O 1
ATOM 966 N N . ASP A 1 123 ? 2.759 17.863 -7.528 1.00 94.62 123 ASP A N 1
ATOM 967 C CA . ASP A 1 123 ? 3.243 16.890 -6.544 1.00 94.62 123 ASP A CA 1
ATOM 968 C C . ASP A 1 123 ? 2.818 15.454 -6.916 1.00 94.62 123 ASP A C 1
ATOM 970 O O . ASP A 1 123 ? 2.151 14.748 -6.167 1.00 94.62 123 ASP A O 1
ATOM 974 N N . LEU A 1 124 ? 3.200 15.022 -8.124 1.00 95.19 124 LEU A N 1
ATOM 975 C CA . LEU A 1 124 ? 2.875 13.697 -8.678 1.00 95.19 124 LEU A CA 1
ATOM 976 C C . LEU A 1 124 ? 3.572 12.528 -7.963 1.00 95.19 124 LEU A C 1
ATOM 978 O O . LEU A 1 124 ? 3.137 11.390 -8.090 1.00 95.19 124 LEU A O 1
ATOM 982 N N . PHE A 1 125 ? 4.661 12.787 -7.239 1.00 94.69 125 PHE A N 1
ATOM 983 C CA . PHE A 1 125 ? 5.512 11.756 -6.637 1.00 94.69 125 PHE A CA 1
ATOM 984 C C . PHE A 1 125 ? 5.451 11.803 -5.103 1.00 94.69 125 PHE A C 1
ATOM 986 O O . PHE A 1 125 ? 6.478 11.811 -4.425 1.00 94.69 125 PHE A O 1
ATOM 993 N N . ASN A 1 126 ? 4.233 11.887 -4.567 1.00 94.44 126 ASN A N 1
ATOM 994 C CA . ASN A 1 126 ? 3.966 11.972 -3.132 1.00 94.44 126 ASN A CA 1
ATOM 995 C C . ASN A 1 126 ? 3.647 10.600 -2.514 1.00 94.44 126 ASN A C 1
ATOM 997 O O . ASN A 1 126 ? 3.262 9.661 -3.204 1.00 94.44 126 ASN A O 1
ATOM 1001 N N . SER A 1 127 ? 3.729 10.487 -1.191 1.00 94.06 127 SER A N 1
ATOM 1002 C CA . SER A 1 127 ? 3.480 9.229 -0.467 1.00 94.06 127 SER A CA 1
ATOM 1003 C C . SER A 1 127 ? 2.058 8.654 -0.591 1.00 94.06 127 SER A C 1
ATOM 1005 O O . SER A 1 127 ? 1.850 7.473 -0.328 1.00 94.06 127 SER A O 1
ATOM 1007 N N . GLY A 1 128 ? 1.068 9.435 -1.029 1.00 96.50 128 GLY A N 1
ATOM 1008 C CA . GLY A 1 128 ? -0.239 8.904 -1.421 1.00 96.50 128 GLY A CA 1
ATOM 1009 C C . GLY A 1 128 ? -0.126 8.016 -2.664 1.00 96.50 128 GLY A C 1
ATOM 1010 O O . GLY A 1 128 ? -0.626 6.896 -2.693 1.00 96.50 128 GLY A O 1
ATOM 1011 N N . VAL A 1 129 ? 0.630 8.461 -3.666 1.00 98.19 129 VAL A N 1
ATOM 1012 C CA . VAL A 1 129 ? 0.903 7.685 -4.886 1.00 98.19 129 VAL A CA 1
ATOM 1013 C C . VAL A 1 129 ? 1.719 6.422 -4.583 1.00 98.19 129 VAL A C 1
ATOM 1015 O O . VAL A 1 129 ? 1.411 5.351 -5.104 1.00 98.19 129 VAL A O 1
ATOM 1018 N N . TYR A 1 130 ? 2.736 6.514 -3.730 1.00 98.38 130 TYR A N 1
ATOM 1019 C CA . TYR A 1 130 ? 3.618 5.382 -3.426 1.00 98.38 130 TYR A CA 1
ATOM 1020 C C . TYR A 1 130 ? 2.996 4.427 -2.401 1.00 98.38 130 TYR A C 1
ATOM 1022 O O . TYR A 1 130 ? 2.608 3.302 -2.729 1.00 98.38 130 TYR A O 1
ATOM 1030 N N . ASP A 1 131 ? 2.882 4.890 -1.159 1.00 97.94 131 ASP A N 1
ATOM 1031 C CA . ASP A 1 131 ? 2.645 4.050 0.013 1.00 97.94 131 ASP A CA 1
ATOM 1032 C C . ASP A 1 131 ? 1.157 3.702 0.148 1.00 97.94 131 ASP A C 1
ATOM 1034 O O . ASP A 1 131 ? 0.792 2.531 0.281 1.00 97.94 131 ASP A O 1
ATOM 1038 N N . TRP A 1 132 ? 0.265 4.694 0.014 1.00 97.81 132 TRP A N 1
ATOM 1039 C CA . TRP A 1 132 ? -1.181 4.435 0.019 1.00 97.81 132 TRP A CA 1
ATOM 1040 C C . TRP A 1 132 ? -1.586 3.614 -1.206 1.00 97.81 132 TRP A C 1
ATOM 1042 O O . TRP A 1 132 ? -2.258 2.591 -1.066 1.00 97.81 132 TRP A O 1
ATOM 1052 N N . GLY A 1 133 ? -1.114 3.964 -2.400 1.00 98.56 133 GLY A N 1
ATOM 1053 C CA . GLY A 1 133 ? -1.404 3.172 -3.591 1.00 98.56 133 GLY A CA 1
ATOM 1054 C C . GLY A 1 133 ? -0.950 1.708 -3.462 1.00 98.56 133 GLY A C 1
ATOM 1055 O O . GLY A 1 133 ? -1.685 0.795 -3.849 1.00 98.56 133 GLY A O 1
ATOM 1056 N N . ALA A 1 134 ? 0.205 1.446 -2.839 1.00 98.81 134 ALA A N 1
ATOM 1057 C CA . ALA A 1 134 ? 0.657 0.082 -2.561 1.00 98.81 134 ALA A CA 1
ATOM 1058 C C . ALA A 1 134 ? -0.242 -0.663 -1.557 1.00 98.81 134 ALA A C 1
ATOM 1060 O O . ALA A 1 134 ? -0.502 -1.859 -1.734 1.00 98.81 134 ALA A O 1
ATOM 1061 N N . LEU A 1 135 ? -0.767 0.026 -0.536 1.00 98.44 135 LEU A N 1
ATOM 1062 C CA . LEU A 1 135 ? -1.799 -0.527 0.351 1.00 98.44 135 LEU A CA 1
ATOM 1063 C C . LEU A 1 135 ? -3.079 -0.863 -0.421 1.00 98.44 135 LEU A C 1
ATOM 1065 O O . LEU A 1 135 ? -3.659 -1.922 -0.184 1.00 98.44 135 LEU A O 1
ATOM 1069 N N . GLY A 1 136 ? -3.481 -0.018 -1.375 1.00 98.62 136 GLY A N 1
ATOM 1070 C CA . GLY A 1 136 ? -4.608 -0.271 -2.274 1.00 98.62 136 GLY A CA 1
ATOM 1071 C C . GLY A 1 136 ? -4.418 -1.543 -3.101 1.00 98.62 136 GLY A C 1
ATOM 1072 O O . GLY A 1 136 ? -5.314 -2.383 -3.156 1.00 98.62 136 GLY A O 1
ATOM 1073 N N . LEU A 1 137 ? -3.228 -1.761 -3.666 1.00 98.88 137 LEU A N 1
ATOM 1074 C CA . LEU A 1 137 ? -2.908 -3.005 -4.381 1.00 98.88 137 LEU A CA 1
ATOM 1075 C C . LEU A 1 137 ? -2.902 -4.230 -3.458 1.00 98.88 137 LEU A C 1
ATOM 1077 O O . LEU A 1 137 ? -3.384 -5.299 -3.841 1.00 98.88 137 LEU A O 1
ATOM 1081 N N . HIS A 1 138 ? -2.407 -4.090 -2.226 1.00 98.81 138 HIS A N 1
ATOM 1082 C CA . HIS A 1 138 ? -2.487 -5.174 -1.252 1.00 98.81 138 HIS A CA 1
ATOM 1083 C C . HIS A 1 138 ? -3.935 -5.497 -0.866 1.00 98.81 138 HIS A C 1
ATOM 1085 O O . HIS A 1 138 ? -4.305 -6.669 -0.795 1.00 98.81 138 HIS A O 1
ATOM 1091 N N . ALA A 1 139 ? -4.763 -4.477 -0.648 1.00 98.25 139 ALA A N 1
ATOM 1092 C CA . ALA A 1 139 ? -6.178 -4.648 -0.355 1.00 98.25 139 ALA A CA 1
ATOM 1093 C C . ALA A 1 139 ? -6.924 -5.283 -1.533 1.00 98.25 139 ALA A C 1
ATOM 1095 O O . ALA A 1 139 ? -7.773 -6.142 -1.309 1.00 98.25 139 ALA A O 1
ATOM 1096 N N . LEU A 1 140 ? -6.554 -4.951 -2.775 1.00 98.81 140 LEU A N 1
ATOM 1097 C CA . LEU A 1 140 ? -7.116 -5.588 -3.965 1.00 98.81 140 LEU A CA 1
ATOM 1098 C C . LEU A 1 140 ? -6.813 -7.084 -3.952 1.00 98.81 140 LEU A C 1
ATOM 1100 O O . LEU A 1 140 ? -7.713 -7.893 -4.148 1.00 98.81 140 LEU A O 1
ATOM 1104 N N . ARG A 1 141 ? -5.566 -7.462 -3.645 1.00 98.75 141 ARG A N 1
ATOM 1105 C CA . ARG A 1 141 ? -5.170 -8.868 -3.496 1.00 98.75 141 ARG A CA 1
ATOM 1106 C C . ARG A 1 141 ? -5.987 -9.604 -2.432 1.00 98.75 141 ARG A C 1
ATOM 1108 O O . ARG A 1 141 ? -6.309 -10.773 -2.627 1.00 98.75 141 ARG A O 1
ATOM 1115 N N . LEU A 1 142 ? -6.319 -8.948 -1.321 1.00 96.44 142 LEU A N 1
ATOM 1116 C CA . LEU A 1 142 ? -7.184 -9.526 -0.287 1.00 96.44 142 LEU A CA 1
ATOM 1117 C C . LEU A 1 142 ? -8.638 -9.670 -0.766 1.00 96.44 142 LEU A C 1
ATOM 1119 O O . LEU A 1 142 ? -9.255 -10.697 -0.493 1.00 96.44 142 LEU A O 1
ATOM 1123 N N . GLU A 1 143 ? -9.152 -8.685 -1.505 1.00 96.00 143 GLU A N 1
ATOM 1124 C CA . GLU A 1 143 ? -10.523 -8.658 -2.033 1.00 96.00 143 GLU A CA 1
ATOM 1125 C C . GLU A 1 143 ? -10.756 -9.749 -3.091 1.00 96.00 143 GLU A C 1
ATOM 1127 O O . GLU A 1 143 ? -11.725 -10.505 -3.007 1.00 96.00 143 GLU A O 1
ATOM 1132 N N . VAL A 1 144 ? -9.856 -9.868 -4.075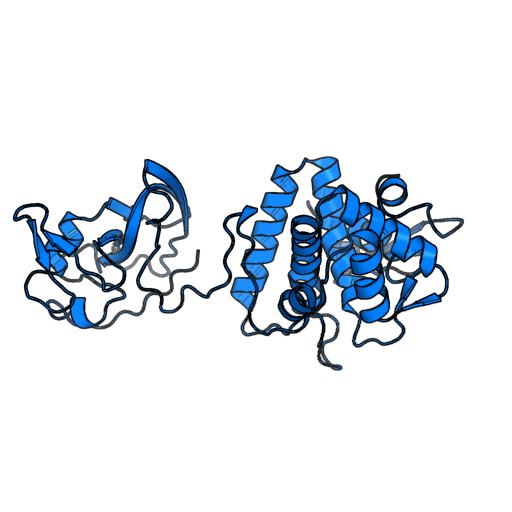 1.00 98.12 144 VAL A N 1
ATOM 1133 C CA . VAL A 1 144 ? -10.018 -10.803 -5.208 1.00 98.12 144 VAL A CA 1
ATOM 1134 C C . VAL A 1 144 ? -9.384 -12.179 -4.965 1.00 98.12 144 VAL A C 1
ATOM 1136 O O . VAL A 1 144 ? -9.674 -13.137 -5.689 1.00 98.12 144 VAL A O 1
ATOM 1139 N N . GLY A 1 145 ? -8.526 -12.289 -3.946 1.00 98.31 145 GLY A N 1
ATOM 1140 C CA . GLY A 1 145 ? -7.727 -13.472 -3.627 1.00 98.31 145 GLY A CA 1
ATOM 1141 C C . GLY A 1 145 ? -6.412 -13.566 -4.413 1.00 98.31 145 GLY A C 1
ATOM 1142 O O . GLY A 1 145 ? -6.268 -13.003 -5.495 1.00 98.31 145 GLY A O 1
ATOM 1143 N N . ASP A 1 146 ? -5.447 -14.321 -3.869 1.00 98.38 146 ASP A N 1
ATOM 1144 C CA . ASP A 1 146 ? -4.088 -14.445 -4.427 1.00 98.38 146 ASP A CA 1
ATOM 1145 C C . ASP A 1 146 ? -4.081 -14.899 -5.898 1.00 98.38 146 ASP A C 1
ATOM 1147 O O . ASP A 1 146 ? -3.427 -14.255 -6.716 1.00 98.38 146 ASP A O 1
ATOM 1151 N N . ASP A 1 147 ? -4.816 -15.963 -6.241 1.00 98.38 147 ASP A N 1
ATOM 1152 C CA . ASP A 1 147 ? -4.832 -16.513 -7.606 1.00 98.38 147 ASP A CA 1
ATOM 1153 C C . ASP A 1 147 ? -5.337 -15.468 -8.616 1.00 98.38 147 ASP A C 1
ATOM 1155 O O . ASP A 1 147 ? -4.623 -15.121 -9.555 1.00 98.38 147 ASP A O 1
ATOM 1159 N N . SER A 1 148 ? -6.517 -14.882 -8.372 1.00 98.69 148 SER A N 1
ATOM 1160 C CA . SER A 1 148 ? -7.098 -13.854 -9.247 1.00 98.69 148 SER A CA 1
ATOM 1161 C C . SER A 1 148 ? -6.212 -12.613 -9.344 1.00 98.69 148 SER A C 1
ATOM 1163 O O . SER A 1 148 ? -6.118 -12.003 -10.407 1.00 98.69 148 SER A O 1
ATOM 1165 N N . PHE A 1 149 ? -5.553 -12.222 -8.250 1.00 98.88 149 PHE A N 1
ATOM 1166 C CA . PHE A 1 149 ? -4.675 -11.056 -8.234 1.00 98.88 149 PHE A CA 1
ATOM 1167 C C . PHE A 1 149 ? -3.443 -11.265 -9.117 1.00 98.88 149 PHE A C 1
ATOM 1169 O O . PHE A 1 149 ? -3.153 -10.433 -9.975 1.00 98.88 149 PHE A O 1
ATOM 1176 N N . PHE A 1 150 ? -2.728 -12.380 -8.957 1.00 98.69 150 PHE A N 1
ATOM 1177 C CA . PHE A 1 150 ? -1.545 -12.645 -9.778 1.00 98.69 150 PHE A CA 1
ATOM 1178 C C . PHE A 1 150 ? -1.903 -12.950 -11.238 1.00 98.69 150 PHE A C 1
ATOM 1180 O O . PHE A 1 150 ? -1.159 -12.541 -12.133 1.00 98.69 150 PHE A O 1
ATOM 1187 N N . ASP A 1 151 ? -3.055 -13.576 -11.495 1.00 98.81 151 ASP A N 1
ATOM 1188 C CA . ASP A 1 151 ? -3.592 -13.727 -12.851 1.00 98.81 151 ASP A CA 1
ATOM 1189 C C . ASP A 1 151 ? -3.952 -12.364 -13.466 1.00 98.81 151 ASP A C 1
ATOM 1191 O O . ASP A 1 151 ? -3.717 -12.149 -14.657 1.00 98.81 151 ASP A O 1
ATOM 1195 N N . THR A 1 152 ? -4.450 -11.412 -12.668 1.00 98.88 152 THR A N 1
ATOM 1196 C CA . THR A 1 152 ? -4.708 -10.029 -13.106 1.00 98.88 152 THR A CA 1
ATOM 1197 C C . THR A 1 152 ? -3.412 -9.347 -13.528 1.00 98.88 152 THR A C 1
ATOM 1199 O O . THR A 1 152 ? -3.366 -8.772 -14.611 1.00 98.88 152 THR A O 1
ATOM 1202 N N . LEU A 1 153 ? -2.340 -9.447 -12.732 1.00 98.75 153 LEU A N 1
ATOM 1203 C CA . LEU A 1 153 ? -1.043 -8.840 -13.064 1.00 98.75 153 LEU A CA 1
ATOM 1204 C C . LEU A 1 153 ? -0.463 -9.385 -14.376 1.00 98.75 153 LEU A C 1
ATOM 1206 O O . LEU A 1 153 ? -0.022 -8.606 -15.222 1.00 98.75 153 LEU A O 1
ATOM 1210 N N . GLN A 1 154 ? -0.494 -10.708 -14.556 1.00 98.81 154 GLN A N 1
ATOM 1211 C CA . GLN A 1 154 ? -0.029 -11.352 -15.788 1.00 98.81 154 GLN A CA 1
ATOM 1212 C C . GLN A 1 154 ? -0.902 -10.968 -16.985 1.00 98.81 154 GLN A C 1
ATOM 12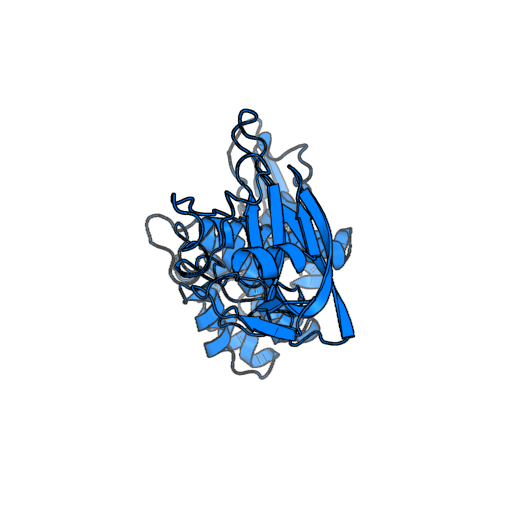14 O O . GLN A 1 154 ? -0.383 -10.611 -18.038 1.00 98.81 154 GLN A O 1
ATOM 1219 N N . THR A 1 155 ? -2.225 -10.979 -16.815 1.00 98.81 155 THR A N 1
ATOM 1220 C CA . THR A 1 155 ? -3.173 -10.616 -17.877 1.00 98.81 155 THR A CA 1
ATOM 1221 C C . THR A 1 155 ? -3.016 -9.154 -18.286 1.00 98.81 155 THR A C 1
ATOM 1223 O O . TH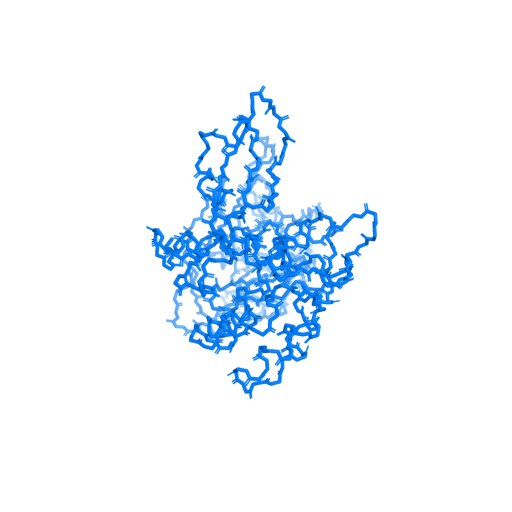R A 1 155 ? -3.030 -8.845 -19.475 1.00 98.81 155 THR A O 1
ATOM 1226 N N . TYR A 1 156 ? -2.839 -8.257 -17.321 1.00 98.81 156 TYR A N 1
ATOM 1227 C CA . TYR A 1 156 ? -2.613 -6.836 -17.557 1.00 98.81 156 TYR A CA 1
ATOM 1228 C C . TYR A 1 156 ? -1.316 -6.605 -18.337 1.00 98.81 156 TYR A C 1
ATOM 1230 O O . TYR A 1 156 ? -1.326 -5.949 -19.380 1.00 98.81 156 TYR A O 1
ATOM 1238 N N . PHE A 1 157 ? -0.215 -7.227 -17.912 1.00 98.75 157 PHE A N 1
ATOM 1239 C CA . PHE A 1 157 ? 1.037 -7.175 -18.661 1.00 98.75 157 PHE A CA 1
ATOM 1240 C C . PHE A 1 157 ? 0.884 -7.733 -20.086 1.00 98.75 157 PHE A C 1
ATOM 1242 O O . PHE A 1 157 ? 1.257 -7.069 -21.055 1.00 98.75 157 PHE A O 1
ATOM 1249 N N . ASP A 1 158 ? 0.277 -8.909 -20.242 1.00 98.56 158 ASP A N 1
ATOM 1250 C CA . ASP A 1 158 ? 0.105 -9.553 -21.545 1.00 98.56 158 ASP A CA 1
ATOM 1251 C C . ASP A 1 158 ? -0.755 -8.727 -22.512 1.00 98.56 158 ASP A C 1
ATOM 1253 O O . ASP A 1 158 ? -0.456 -8.685 -23.710 1.00 98.56 158 ASP A O 1
ATOM 1257 N N . ARG A 1 159 ? -1.803 -8.061 -22.009 1.00 98.56 159 ARG A N 1
ATOM 1258 C CA . ARG A 1 159 ? -2.704 -7.212 -22.806 1.00 98.56 159 ARG A CA 1
ATOM 1259 C C . ARG A 1 159 ? -2.018 -5.945 -23.312 1.00 98.56 159 ARG A C 1
ATOM 1261 O O . ARG A 1 159 ? -2.279 -5.543 -24.447 1.00 98.56 159 ARG A O 1
ATOM 1268 N N . PHE A 1 160 ? -1.172 -5.325 -22.489 1.00 98.62 160 PHE A N 1
ATOM 1269 C CA . PHE A 1 160 ? -0.757 -3.934 -22.699 1.00 98.62 160 PHE A CA 1
ATOM 1270 C C . PHE A 1 160 ? 0.751 -3.712 -22.871 1.00 98.62 160 PHE A C 1
ATOM 1272 O O . PHE A 1 160 ? 1.171 -2.577 -23.105 1.00 98.62 160 PHE A O 1
ATOM 1279 N N . GLN A 1 161 ? 1.582 -4.758 -22.796 1.00 98.12 161 GLN A N 1
ATOM 1280 C CA . GLN A 1 161 ? 3.025 -4.630 -23.023 1.00 98.12 161 GLN A CA 1
ATOM 1281 C C . GLN A 1 161 ? 3.349 -3.931 -24.359 1.00 98.12 161 GLN A C 1
ATOM 1283 O O . GLN A 1 161 ? 2.809 -4.255 -25.419 1.00 98.12 161 GLN A O 1
ATOM 1288 N N . GLY A 1 162 ? 4.269 -2.967 -24.310 1.00 97.81 162 GLY A N 1
ATOM 1289 C CA . GLY A 1 162 ? 4.668 -2.128 -25.441 1.00 97.81 162 GLY A CA 1
ATOM 1290 C C . GLY A 1 162 ? 3.705 -0.979 -25.766 1.00 97.81 162 GLY A C 1
ATOM 1291 O O . GLY A 1 162 ? 3.861 -0.360 -26.822 1.00 97.81 162 GLY A O 1
ATOM 1292 N N . GLY A 1 163 ? 2.720 -0.708 -24.905 1.00 97.88 163 GLY A N 1
ATOM 1293 C CA . GLY A 1 163 ? 1.685 0.304 -25.102 1.00 97.88 163 GLY A CA 1
ATOM 1294 C C . GLY A 1 163 ? 1.540 1.288 -23.942 1.00 97.88 163 GLY A C 1
ATOM 1295 O O . GLY A 1 163 ? 2.338 1.304 -23.003 1.00 97.88 163 GLY A O 1
ATOM 1296 N N . ASN A 1 164 ? 0.501 2.120 -24.049 1.00 98.56 164 ASN A N 1
ATOM 1297 C CA . ASN A 1 164 ? 0.106 3.086 -23.033 1.00 98.56 164 ASN A CA 1
ATOM 1298 C C . ASN A 1 164 ? -1.252 2.700 -22.433 1.00 98.56 164 ASN A C 1
ATOM 1300 O O . ASN A 1 164 ? -2.121 2.266 -23.188 1.00 98.56 164 ASN A O 1
ATOM 1304 N N . VAL A 1 165 ? -1.427 2.897 -21.128 1.00 98.62 165 VAL A N 1
ATOM 1305 C CA . VAL A 1 165 ? -2.624 2.495 -20.369 1.00 98.62 165 VAL A CA 1
ATOM 1306 C C . VAL A 1 165 ? -3.150 3.605 -19.467 1.00 98.62 165 VAL A C 1
ATOM 1308 O O . VAL A 1 165 ? -2.393 4.496 -19.066 1.00 98.62 165 VAL A O 1
ATOM 1311 N N . THR A 1 166 ? -4.437 3.528 -19.146 1.00 98.62 166 THR A N 1
ATOM 1312 C CA . THR A 1 166 ? -5.110 4.338 -18.121 1.00 98.62 166 THR A CA 1
ATOM 1313 C C . THR A 1 166 ? -5.427 3.511 -16.873 1.00 98.62 166 THR A C 1
ATOM 1315 O O . THR A 1 166 ? -5.304 2.283 -16.873 1.00 98.62 166 THR A O 1
ATOM 1318 N N . ALA A 1 167 ? -5.880 4.169 -15.803 1.00 97.88 167 ALA A N 1
ATOM 1319 C CA . ALA A 1 167 ? -6.415 3.477 -14.627 1.00 97.88 167 ALA A CA 1
ATOM 1320 C C . ALA A 1 167 ? -7.577 2.529 -14.989 1.00 97.88 167 ALA A C 1
ATOM 1322 O O . ALA A 1 167 ? -7.608 1.395 -14.510 1.00 97.88 167 ALA A O 1
ATOM 1323 N N . ASP A 1 168 ? -8.474 2.955 -15.886 1.00 98.31 168 ASP A N 1
ATOM 1324 C CA . ASP A 1 168 ? -9.610 2.146 -16.348 1.00 98.31 168 ASP A CA 1
ATOM 1325 C C . ASP A 1 168 ? -9.153 0.824 -16.990 1.00 98.31 168 ASP A C 1
ATOM 1327 O O . ASP A 1 168 ? -9.733 -0.218 -16.700 1.00 98.31 168 ASP A O 1
ATOM 1331 N N . ASP A 1 169 ? -8.067 0.821 -17.777 1.00 98.75 169 ASP A N 1
ATOM 1332 C CA . ASP A 1 169 ? -7.535 -0.404 -18.401 1.00 98.75 169 ASP A CA 1
ATOM 1333 C C . ASP A 1 169 ? -7.132 -1.464 -17.353 1.00 98.75 169 ASP A C 1
ATOM 1335 O O . ASP A 1 169 ? -7.332 -2.674 -17.546 1.00 98.75 169 ASP A O 1
ATOM 1339 N N . PHE A 1 170 ? -6.555 -1.025 -16.228 1.00 98.69 170 PHE A N 1
ATOM 1340 C CA . PHE A 1 170 ? -6.210 -1.918 -15.123 1.00 98.69 170 PHE A CA 1
ATOM 1341 C C . PHE A 1 170 ? -7.454 -2.387 -14.362 1.00 98.69 170 PHE A C 1
ATOM 1343 O O . PHE A 1 170 ? -7.570 -3.581 -14.075 1.00 98.69 170 PHE A O 1
ATOM 1350 N N . ILE A 1 171 ? -8.388 -1.476 -14.071 1.00 98.56 171 ILE A N 1
ATOM 1351 C CA . ILE A 1 171 ? -9.643 -1.785 -13.369 1.00 98.56 171 ILE A CA 1
ATOM 1352 C C . ILE A 1 171 ? -10.445 -2.820 -14.164 1.00 98.56 171 ILE A C 1
ATOM 1354 O O . ILE A 1 171 ? -10.770 -3.876 -13.622 1.00 98.56 171 ILE A O 1
ATOM 1358 N N . GLU A 1 172 ? -10.668 -2.584 -15.459 1.00 98.75 172 GLU A N 1
ATOM 1359 C CA . GLU A 1 172 ? -11.373 -3.513 -16.350 1.00 98.75 172 GLU A CA 1
ATOM 1360 C C . GLU A 1 172 ? -10.677 -4.880 -16.399 1.00 98.75 172 GLU A C 1
ATOM 1362 O O . GLU A 1 172 ? -11.329 -5.924 -16.403 1.00 98.75 172 GLU A O 1
ATOM 1367 N N . THR A 1 173 ? -9.341 -4.909 -16.382 1.00 98.88 173 THR A N 1
ATOM 1368 C CA . THR A 1 173 ? -8.595 -6.174 -16.350 1.00 98.88 173 THR A CA 1
ATOM 1369 C C . THR A 1 173 ? -8.784 -6.926 -15.032 1.00 98.88 173 THR A C 1
ATOM 1371 O O . THR A 1 173 ? -8.940 -8.149 -15.049 1.00 98.88 173 THR A O 1
ATOM 1374 N N . ALA A 1 174 ? -8.801 -6.224 -13.899 1.00 98.81 174 ALA A N 1
ATOM 1375 C CA . ALA A 1 174 ? -9.060 -6.827 -12.595 1.00 98.81 174 ALA A CA 1
ATOM 1376 C C . ALA A 1 174 ? -10.496 -7.369 -12.491 1.00 98.81 174 ALA A C 1
ATOM 1378 O O . ALA A 1 174 ? -10.701 -8.475 -11.981 1.00 98.81 174 ALA A O 1
ATOM 1379 N N . GLU A 1 175 ? -11.484 -6.637 -13.005 1.00 98.75 175 GLU A N 1
ATOM 1380 C CA . GLU A 1 175 ? -12.890 -7.062 -13.047 1.00 98.75 175 GLU A CA 1
ATOM 1381 C C . GLU A 1 175 ? -13.082 -8.277 -13.968 1.00 98.75 175 GLU A C 1
ATOM 1383 O O . GLU A 1 175 ? -13.690 -9.269 -13.562 1.00 98.75 175 GLU A O 1
ATOM 1388 N N . ASP A 1 176 ? -12.480 -8.266 -15.161 1.00 98.75 176 ASP A N 1
ATOM 1389 C CA . ASP A 1 176 ? -12.521 -9.381 -16.117 1.00 98.75 176 ASP A CA 1
ATOM 1390 C C . ASP A 1 176 ? -11.978 -10.690 -15.528 1.00 98.75 176 ASP A C 1
ATOM 1392 O O . ASP A 1 176 ? -12.548 -11.765 -15.744 1.00 98.75 176 ASP A O 1
ATOM 1396 N N . VAL A 1 177 ? -10.839 -10.617 -14.833 1.00 98.81 177 VAL A N 1
ATOM 1397 C CA . VAL A 1 177 ? -10.147 -11.799 -14.298 1.00 98.81 177 VAL A CA 1
ATOM 1398 C C . VAL A 1 177 ? -10.821 -12.302 -13.025 1.00 98.81 177 VAL A C 1
ATOM 1400 O O . VAL A 1 177 ? -11.023 -13.508 -12.873 1.00 98.81 177 VAL A O 1
ATOM 1403 N N . SER A 1 178 ? -11.189 -11.398 -12.115 1.00 98.44 178 SER A N 1
ATOM 1404 C CA . SER A 1 178 ? -11.823 -11.770 -10.843 1.00 98.44 178 SER A CA 1
ATOM 1405 C C . SER A 1 178 ? -13.308 -12.123 -10.986 1.00 98.44 178 SER A C 1
ATOM 1407 O O . SER A 1 178 ? -13.847 -12.875 -10.170 1.00 98.44 178 SER A O 1
ATOM 1409 N N . GLY A 1 179 ? -13.983 -11.589 -12.008 1.00 98.06 179 GLY A N 1
ATOM 1410 C CA . GLY A 1 179 ? -15.434 -11.660 -12.166 1.00 98.06 179 GLY A CA 1
ATOM 1411 C C . GLY A 1 179 ? -16.213 -10.832 -11.135 1.00 98.06 179 GLY A C 1
ATOM 1412 O O . GLY A 1 179 ? -17.405 -11.086 -10.938 1.00 98.06 179 GLY A O 1
ATOM 1413 N N . LEU A 1 180 ? -15.551 -9.897 -10.446 1.00 96.69 180 LEU A N 1
ATOM 1414 C CA . LEU A 1 180 ? -16.144 -8.997 -9.456 1.00 96.69 180 LEU A CA 1
ATOM 1415 C C . LEU A 1 180 ? -16.340 -7.596 -10.044 1.00 96.69 180 LEU A C 1
ATOM 1417 O O . LEU A 1 180 ? -15.584 -7.172 -10.905 1.00 96.69 180 LEU A O 1
ATOM 1421 N N . GLU A 1 181 ? -17.329 -6.869 -9.527 1.00 95.75 181 GLU A N 1
ATOM 1422 C CA . GLU A 1 181 ? -17.490 -5.430 -9.771 1.00 95.75 181 GLU A CA 1
ATOM 1423 C C . GLU A 1 181 ? -16.627 -4.674 -8.754 1.00 95.75 181 GLU A C 1
ATOM 1425 O O . GLU A 1 181 ? -16.895 -4.724 -7.547 1.00 95.75 181 GLU A O 1
ATOM 1430 N N . LEU A 1 182 ? -15.583 -3.994 -9.222 1.00 96.25 182 LEU A N 1
ATOM 1431 C CA . LEU A 1 182 ? -14.534 -3.403 -8.392 1.00 96.25 182 LEU A CA 1
ATOM 1432 C C . LEU A 1 182 ? -14.574 -1.875 -8.371 1.00 96.25 182 LEU A C 1
ATOM 1434 O O . LEU A 1 182 ? -13.816 -1.277 -7.610 1.00 96.25 182 LEU A O 1
ATOM 1438 N N . SER A 1 183 ? -15.472 -1.215 -9.106 1.00 91.19 183 SER A N 1
ATOM 1439 C CA . SER A 1 183 ? -15.531 0.259 -9.112 1.00 91.19 183 SER A CA 1
ATOM 1440 C C . SER A 1 183 ? -15.637 0.845 -7.693 1.00 91.19 183 SER A C 1
ATOM 1442 O O . SER A 1 183 ? -14.867 1.720 -7.318 1.00 91.19 183 SER A O 1
ATOM 1444 N N . ALA A 1 184 ? -16.495 0.278 -6.835 1.00 89.31 184 ALA A N 1
ATOM 1445 C CA . ALA A 1 184 ? -16.640 0.722 -5.442 1.00 89.31 184 ALA A CA 1
ATOM 1446 C C . ALA A 1 184 ? -15.422 0.403 -4.549 1.00 89.31 184 ALA A C 1
ATOM 1448 O O . ALA A 1 184 ? -15.278 0.979 -3.465 1.00 89.31 184 ALA A O 1
ATOM 1449 N N . PHE A 1 185 ? -14.586 -0.554 -4.955 1.00 96.25 185 PHE A N 1
ATOM 1450 C CA . PHE A 1 185 ?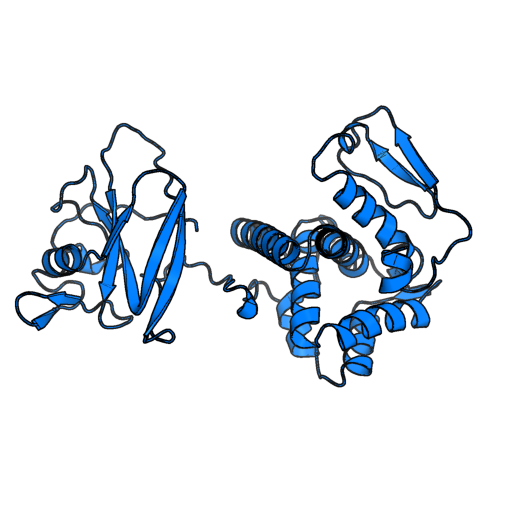 -13.306 -0.827 -4.315 1.00 96.25 185 PHE A CA 1
ATOM 1451 C C . PHE A 1 185 ? -12.289 0.254 -4.703 1.00 96.25 185 PHE A C 1
ATOM 1453 O O . PHE A 1 185 ? -11.689 0.861 -3.815 1.00 96.25 185 PHE A O 1
ATOM 1460 N N . PHE A 1 186 ? -12.146 0.539 -6.001 1.00 97.31 186 PHE A N 1
ATOM 1461 C CA . PHE A 1 186 ? -11.196 1.534 -6.498 1.00 97.31 186 PHE A CA 1
ATOM 1462 C C . PHE A 1 186 ? -11.557 2.948 -6.042 1.00 97.31 186 PHE A C 1
ATOM 1464 O O . PHE A 1 186 ? -10.682 3.639 -5.528 1.00 97.31 186 PHE A O 1
ATOM 1471 N N . ASP A 1 187 ? -12.838 3.332 -6.082 1.00 93.62 187 ASP A N 1
ATOM 1472 C CA . ASP A 1 187 ? -13.334 4.594 -5.509 1.00 93.62 187 ASP A CA 1
ATOM 1473 C C . ASP A 1 187 ? -12.856 4.779 -4.064 1.00 93.62 187 ASP A C 1
ATOM 1475 O O . ASP A 1 187 ? -12.390 5.844 -3.665 1.00 93.62 187 ASP A O 1
ATOM 1479 N N . ARG A 1 188 ? -12.935 3.709 -3.267 1.00 92.25 188 ARG A N 1
ATOM 1480 C CA . ARG A 1 188 ? -12.586 3.740 -1.847 1.00 92.25 188 ARG A CA 1
ATOM 1481 C C . ARG A 1 188 ? -11.080 3.823 -1.608 1.00 92.25 188 ARG A C 1
ATOM 1483 O O . ARG A 1 188 ? -10.670 4.488 -0.668 1.00 92.25 188 ARG A O 1
ATOM 1490 N N . TRP A 1 189 ? -10.273 3.120 -2.396 1.00 96.12 189 TRP A N 1
ATOM 1491 C CA . TRP A 1 189 ? -8.831 3.004 -2.150 1.00 96.12 189 TRP A CA 1
ATOM 1492 C C . TRP A 1 189 ? -7.983 4.034 -2.885 1.00 96.12 189 TRP A C 1
ATOM 1494 O O . TRP A 1 189 ? -6.917 4.380 -2.383 1.00 96.12 189 TRP A O 1
ATOM 1504 N N . PHE A 1 190 ? -8.437 4.509 -4.042 1.00 97.69 190 PHE A N 1
ATOM 1505 C CA . PHE A 1 190 ? -7.643 5.354 -4.930 1.00 97.69 190 PHE A CA 1
ATOM 1506 C C . PHE A 1 190 ? -8.205 6.770 -5.066 1.00 97.69 190 PHE A C 1
ATOM 1508 O O . PHE A 1 190 ? -7.429 7.676 -5.342 1.00 97.69 190 PHE A O 1
ATOM 1515 N N . TYR A 1 191 ? -9.500 6.994 -4.818 1.00 94.50 191 TYR A N 1
ATOM 1516 C CA . TYR A 1 191 ? -10.141 8.294 -5.079 1.00 94.50 191 TYR A CA 1
ATOM 1517 C C . TYR A 1 191 ? -10.754 8.966 -3.835 1.00 94.50 191 TYR A C 1
ATOM 1519 O O . TYR A 1 191 ? -11.077 10.150 -3.863 1.00 94.50 191 TYR A O 1
ATOM 1527 N N . SER A 1 192 ? -10.911 8.243 -2.725 1.00 91.06 192 SER A N 1
ATOM 1528 C CA . SER A 1 192 ? -11.467 8.763 -1.467 1.00 91.06 192 SER A CA 1
ATOM 1529 C C . SER A 1 192 ? -10.385 9.353 -0.561 1.00 91.06 192 SER A C 1
ATOM 1531 O O . SER A 1 192 ? -9.324 8.761 -0.418 1.00 91.06 192 SER A O 1
ATOM 1533 N N . GLU A 1 193 ? -10.687 10.465 0.122 1.00 87.25 193 GLU A N 1
ATOM 1534 C CA . GLU A 1 193 ? -9.805 11.099 1.124 1.00 87.25 193 GLU A CA 1
ATOM 1535 C C . GLU A 1 193 ? -9.668 10.280 2.424 1.00 87.25 193 GLU A C 1
ATOM 1537 O O . GLU A 1 193 ? -8.700 10.437 3.166 1.00 87.25 193 GLU A O 1
ATOM 1542 N N . ASP A 1 194 ? -10.617 9.383 2.703 1.00 83.69 194 ASP A N 1
ATOM 1543 C CA . ASP A 1 194 ? -10.554 8.489 3.859 1.00 83.69 194 ASP A CA 1
ATOM 1544 C C . ASP A 1 194 ? -9.705 7.246 3.550 1.00 83.69 194 ASP A C 1
ATOM 1546 O O . ASP A 1 194 ? -10.078 6.434 2.698 1.00 83.69 194 ASP A O 1
ATOM 1550 N N . LEU A 1 195 ? -8.617 7.040 4.302 1.00 84.12 195 LEU A N 1
ATOM 1551 C CA . LEU A 1 195 ? -7.833 5.804 4.232 1.00 84.12 195 LEU A CA 1
ATOM 1552 C C . LEU A 1 195 ? -8.697 4.604 4.702 1.00 84.12 195 LEU A C 1
ATOM 1554 O O . LEU A 1 195 ? -9.222 4.620 5.824 1.00 84.12 195 LEU A O 1
ATOM 1558 N N . PRO A 1 196 ? -8.881 3.547 3.885 1.00 85.31 196 PRO A N 1
ATOM 1559 C CA . PRO A 1 196 ? -9.747 2.425 4.253 1.00 85.31 196 PRO A CA 1
ATOM 1560 C C . PRO A 1 196 ? -9.082 1.440 5.222 1.00 85.31 196 PRO A C 1
ATOM 1562 O O . PRO A 1 196 ? -7.865 1.304 5.266 1.00 85.31 196 PRO A O 1
ATOM 1565 N N . ALA A 1 197 ? -9.895 0.703 5.983 1.00 79.69 197 ALA A N 1
ATOM 1566 C CA . ALA A 1 197 ? -9.427 -0.358 6.876 1.00 79.69 197 ALA A CA 1
ATOM 1567 C C . ALA A 1 197 ? -8.945 -1.613 6.118 1.00 79.69 197 ALA A C 1
ATOM 1569 O O . ALA A 1 197 ? -9.473 -1.936 5.055 1.00 79.69 197 ALA A O 1
ATOM 1570 N N . ILE A 1 198 ? -8.031 -2.375 6.735 1.00 79.06 198 ILE A N 1
ATOM 1571 C CA . ILE A 1 198 ? -7.641 -3.742 6.338 1.00 79.06 198 ILE A CA 1
ATOM 1572 C C . ILE A 1 198 ? -7.930 -4.693 7.520 1.00 79.06 198 ILE A C 1
ATOM 1574 O O . ILE A 1 198 ? -7.045 -4.952 8.351 1.00 79.06 198 ILE A O 1
ATOM 1578 N N . PRO A 1 199 ? -9.178 -5.185 7.664 1.00 70.31 199 PRO A N 1
ATOM 1579 C CA . PRO A 1 199 ? -9.606 -5.989 8.812 1.00 70.31 199 PRO A CA 1
ATOM 1580 C C . PRO A 1 199 ? -8.811 -7.285 9.013 1.00 70.31 199 PRO A C 1
ATOM 1582 O O . PRO A 1 199 ? -8.582 -7.689 10.154 1.00 70.31 199 PRO A O 1
ATOM 1585 N N . GLU A 1 200 ? -8.338 -7.907 7.933 1.00 76.62 200 GLU A N 1
ATOM 1586 C CA . GLU A 1 200 ? -7.537 -9.140 7.929 1.00 76.62 200 GLU A CA 1
ATOM 1587 C C . GLU A 1 200 ? -6.234 -8.980 8.721 1.00 76.62 200 GLU A C 1
ATOM 1589 O O . GLU A 1 200 ? -5.716 -9.945 9.288 1.00 76.62 200 GLU A O 1
ATOM 1594 N N . LEU A 1 201 ? -5.719 -7.749 8.785 1.00 66.94 201 LEU A N 1
ATOM 1595 C CA . LEU A 1 201 ? -4.518 -7.379 9.530 1.00 66.94 201 LEU A CA 1
ATOM 1596 C C . LEU A 1 201 ? -4.827 -6.589 10.810 1.00 66.94 201 LEU A C 1
ATOM 1598 O O . LEU A 1 201 ? -3.899 -6.193 11.518 1.00 66.94 201 LEU A O 1
ATOM 1602 N N . GLY A 1 202 ? -6.110 -6.379 11.125 1.00 64.06 202 GLY A N 1
ATOM 1603 C CA . GLY A 1 202 ? -6.558 -5.567 12.256 1.00 64.06 202 GLY A CA 1
ATOM 1604 C C . GLY A 1 202 ? -6.252 -4.074 12.101 1.00 64.06 202 GLY A C 1
ATOM 1605 O O . GLY A 1 202 ? -6.098 -3.384 13.107 1.00 64.06 202 GLY A O 1
ATOM 1606 N N . LEU A 1 203 ? -6.124 -3.585 10.865 1.00 69.38 203 LEU A N 1
ATOM 1607 C CA . LEU A 1 203 ? -5.784 -2.197 10.555 1.00 69.38 203 LEU A CA 1
ATOM 1608 C C . LEU A 1 203 ? -7.055 -1.392 10.280 1.00 69.38 203 LEU A C 1
ATOM 1610 O O . LEU A 1 203 ? -7.905 -1.813 9.500 1.00 69.38 203 LEU A O 1
ATOM 1614 N N . THR A 1 204 ? -7.194 -0.227 10.910 1.00 64.06 204 THR A N 1
ATOM 1615 C CA . THR A 1 204 ? -8.312 0.698 10.674 1.00 64.06 204 THR A CA 1
ATOM 1616 C C . THR A 1 204 ? -7.764 2.113 10.680 1.00 64.06 204 THR A C 1
ATOM 1618 O O . THR A 1 204 ? -7.013 2.463 11.587 1.00 64.06 204 THR A O 1
ATOM 1621 N N . ALA A 1 205 ? -8.128 2.911 9.682 1.00 51.16 205 ALA A N 1
ATOM 1622 C CA . ALA A 1 205 ? -7.619 4.265 9.495 1.00 51.16 205 ALA A CA 1
ATOM 1623 C C . ALA A 1 205 ? -8.686 5.298 9.802 1.00 51.16 205 ALA A C 1
ATOM 1625 O O . ALA A 1 205 ? -8.541 6.470 9.487 1.00 51.16 205 ALA A O 1
ATOM 1626 N N . THR A 1 206 ? -9.719 4.878 10.534 1.00 4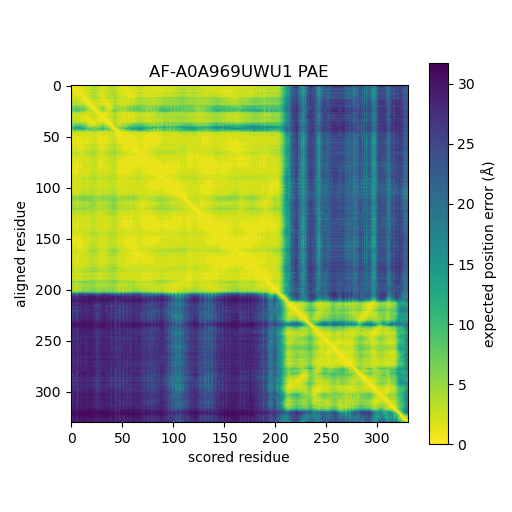0.94 206 THR A N 1
ATOM 1627 C CA . THR A 1 206 ? -10.411 5.826 11.383 1.00 40.94 206 THR A CA 1
ATOM 1628 C C . THR A 1 206 ? -9.344 6.451 12.272 1.00 40.94 206 THR A C 1
ATOM 1630 O O . THR A 1 206 ? -8.733 5.731 13.072 1.00 40.94 206 THR A O 1
ATOM 1633 N N . PRO A 1 207 ? -9.103 7.767 12.174 1.00 34.12 207 PRO A N 1
ATOM 1634 C CA . PRO A 1 207 ? -8.392 8.436 13.232 1.00 34.12 207 PRO A CA 1
ATOM 1635 C C . PRO A 1 207 ? -9.179 8.097 14.498 1.00 34.12 207 PRO A C 1
ATOM 1637 O O . PRO A 1 207 ? -10.346 8.468 14.626 1.00 34.12 207 PRO A O 1
ATOM 1640 N N . LEU A 1 208 ? -8.570 7.432 15.479 1.00 37.69 208 LEU A N 1
ATOM 1641 C CA . LEU A 1 208 ? -9.134 7.407 16.835 1.00 37.69 208 LEU A CA 1
ATOM 1642 C C . LEU A 1 208 ? -8.988 8.796 17.495 1.00 37.69 208 LEU A C 1
ATOM 1644 O O . LEU A 1 208 ? -8.960 8.929 18.715 1.00 37.69 208 LEU A O 1
ATOM 1648 N N . VAL A 1 209 ? -8.923 9.862 16.693 1.00 33.78 209 VAL A N 1
ATOM 1649 C CA . VAL A 1 209 ? -9.087 11.243 17.111 1.00 33.78 209 VAL A CA 1
ATOM 1650 C C . VAL A 1 209 ? -10.573 11.438 17.389 1.00 33.78 209 VAL A C 1
ATOM 1652 O O . VAL A 1 209 ? -11.389 11.626 16.492 1.00 33.78 209 VAL A O 1
ATOM 1655 N N . GLY A 1 210 ? -10.933 11.350 18.666 1.00 37.84 210 GLY A N 1
ATOM 1656 C CA . GLY A 1 210 ? -12.299 11.584 19.136 1.00 37.84 210 GLY A CA 1
ATOM 1657 C C . GLY A 1 210 ? -13.115 10.327 19.437 1.00 37.84 210 GLY A C 1
ATOM 1658 O O . GLY A 1 210 ? -14.217 10.463 19.968 1.00 37.84 210 GLY A O 1
ATOM 1659 N N . GLN A 1 211 ? -12.590 9.117 19.208 1.00 43.34 211 GLN A N 1
ATOM 1660 C CA . GLN A 1 211 ? -13.157 7.937 19.862 1.00 43.34 211 GLN A CA 1
ATOM 1661 C C . GLN A 1 211 ? -12.658 7.862 21.303 1.00 43.34 211 GLN A C 1
ATOM 1663 O O . GLN A 1 211 ? -11.468 7.923 21.601 1.00 43.34 211 GLN A O 1
ATOM 1668 N N . THR A 1 212 ? -13.601 7.737 22.227 1.00 58.06 212 THR A N 1
ATOM 1669 C CA . THR A 1 212 ? -13.357 7.723 23.669 1.00 58.06 212 THR A CA 1
ATOM 1670 C C . THR A 1 212 ? -12.817 6.381 24.169 1.00 58.06 212 THR A C 1
ATOM 1672 O O . THR A 1 212 ? -12.759 6.182 25.374 1.00 58.06 212 THR A O 1
ATOM 1675 N N . GLY A 1 213 ? -12.434 5.442 23.294 1.00 70.25 213 GLY A N 1
ATOM 1676 C CA . GLY A 1 213 ? -11.929 4.126 23.683 1.00 70.25 213 GLY A CA 1
ATOM 1677 C C . GLY A 1 213 ? -11.776 3.124 22.535 1.00 70.25 213 GLY A C 1
ATOM 1678 O O . GLY A 1 213 ? -11.908 3.470 21.369 1.00 70.25 213 GLY A O 1
ATOM 1679 N N . VAL A 1 214 ? -11.478 1.876 22.898 1.00 76.12 214 VAL A N 1
ATOM 1680 C CA . VAL A 1 214 ? -11.282 0.699 22.048 1.00 76.12 214 VAL A CA 1
ATOM 1681 C C . VAL A 1 214 ? -12.479 -0.230 22.235 1.00 76.12 214 VAL A C 1
ATOM 1683 O O . VAL A 1 214 ? -12.661 -0.799 23.315 1.00 76.12 214 VAL A O 1
ATOM 1686 N N . ASN A 1 215 ? -13.290 -0.408 21.193 1.00 78.81 215 ASN A N 1
ATOM 1687 C CA . ASN A 1 215 ? -14.421 -1.328 21.226 1.00 78.81 215 ASN A CA 1
ATOM 1688 C C . ASN A 1 215 ? -13.977 -2.754 20.874 1.00 78.81 215 ASN A C 1
ATOM 1690 O O . ASN A 1 215 ? -13.669 -3.037 19.721 1.00 78.81 215 ASN A O 1
ATOM 1694 N N . LEU A 1 216 ? -13.977 -3.660 21.853 1.00 78.69 216 LEU A N 1
ATOM 1695 C CA . LEU A 1 216 ? -13.712 -5.085 21.643 1.00 78.69 216 LEU A CA 1
ATOM 1696 C C . LEU A 1 216 ? -14.961 -5.950 21.856 1.00 78.69 216 LEU A C 1
ATOM 1698 O O . LEU A 1 216 ? -14.825 -7.158 22.053 1.00 78.69 216 LEU A O 1
ATOM 1702 N N . SER A 1 217 ? -16.168 -5.376 21.846 1.00 78.06 217 SER A N 1
ATOM 1703 C CA . SER A 1 217 ? -17.418 -6.094 22.137 1.00 78.06 217 SER A CA 1
ATOM 1704 C C . SER A 1 217 ? -17.649 -7.316 21.241 1.00 78.06 217 SER A C 1
ATOM 1706 O O . SER A 1 217 ? -18.114 -8.343 21.736 1.00 78.06 217 SER A O 1
ATOM 1708 N N . ASP A 1 218 ? -17.242 -7.260 19.972 1.00 72.75 218 ASP A N 1
ATOM 1709 C CA . ASP A 1 218 ? -17.420 -8.362 19.013 1.00 72.75 218 ASP A CA 1
ATOM 1710 C C . ASP A 1 218 ? -16.456 -9.541 19.240 1.00 72.75 218 ASP A C 1
ATOM 1712 O O . ASP A 1 218 ? -16.684 -10.649 18.758 1.00 72.75 218 ASP A O 1
ATOM 1716 N N . PHE A 1 219 ? -15.408 -9.348 20.045 1.00 72.81 219 PHE A N 1
ATOM 1717 C CA . PHE A 1 219 ? -14.398 -10.366 20.353 1.00 72.81 219 PHE A CA 1
ATOM 1718 C C . PHE A 1 219 ? -14.710 -11.143 21.642 1.00 72.81 219 PHE A C 1
ATOM 1720 O O . PHE A 1 219 ? -13.808 -11.656 22.308 1.00 72.81 219 PHE A O 1
ATOM 1727 N N . ALA A 1 220 ? -15.981 -11.209 22.047 1.00 78.62 220 ALA A N 1
ATOM 1728 C CA . ALA A 1 220 ? -16.400 -11.843 23.295 1.00 78.62 220 ALA A CA 1
ATOM 1729 C C . ALA A 1 220 ? -15.832 -13.268 23.455 1.00 78.62 220 ALA A C 1
ATOM 1731 O O . ALA A 1 220 ? -15.982 -14.131 22.591 1.00 78.62 220 ALA A O 1
ATOM 1732 N N . GLY A 1 221 ? -15.175 -13.517 24.593 1.00 74.06 221 GLY A N 1
ATOM 1733 C CA . GLY A 1 221 ? -14.545 -14.808 24.897 1.00 74.06 221 GLY A CA 1
ATOM 1734 C C . GLY A 1 221 ? -13.138 -14.998 24.319 1.00 74.06 221 GLY A C 1
ATOM 1735 O O . GLY A 1 221 ? -12.539 -16.050 24.541 1.00 74.06 221 GLY A O 1
ATOM 1736 N N . GLN A 1 222 ? -12.591 -13.997 23.628 1.00 74.31 222 GLN A N 1
ATOM 1737 C CA . GLN A 1 222 ? -11.219 -13.999 23.117 1.00 74.31 222 GLN A CA 1
ATOM 1738 C C . GLN A 1 222 ? -10.316 -13.075 23.945 1.00 74.31 222 GLN A C 1
ATOM 1740 O O . GLN A 1 222 ? -10.791 -12.199 24.667 1.00 74.31 222 GLN A O 1
ATOM 1745 N N . PHE A 1 223 ? -9.001 -13.263 23.837 1.00 78.25 223 PHE A N 1
ATOM 1746 C CA . PHE A 1 223 ? -8.015 -12.288 24.305 1.00 78.25 223 PHE A CA 1
ATOM 1747 C C . PHE A 1 223 ? -7.399 -11.599 23.092 1.00 78.25 223 PHE A C 1
ATOM 1749 O O . PHE A 1 223 ? -6.859 -12.265 22.211 1.00 78.25 223 PHE A O 1
ATOM 1756 N N . VAL A 1 224 ? -7.469 -10.273 23.062 1.00 73.31 224 VAL A N 1
ATOM 1757 C CA . VAL A 1 224 ? -6.937 -9.435 21.987 1.00 73.31 224 VAL A CA 1
ATOM 1758 C C . VAL A 1 224 ? -5.581 -8.901 22.425 1.00 73.31 224 VAL A C 1
ATOM 1760 O O . VAL A 1 224 ? -5.461 -8.287 23.486 1.00 73.31 224 VAL A O 1
ATOM 1763 N N . LYS A 1 225 ? -4.541 -9.155 21.632 1.00 76.12 225 LYS A N 1
ATOM 1764 C CA . LYS A 1 225 ? -3.210 -8.587 21.861 1.00 76.12 225 LYS A CA 1
ATOM 1765 C C . LYS A 1 225 ? -3.221 -7.129 21.399 1.00 76.12 225 LYS A C 1
ATOM 1767 O O . LYS A 1 225 ? -3.516 -6.864 20.243 1.00 76.12 225 LYS A O 1
ATOM 1772 N N . ALA A 1 226 ? -2.894 -6.216 22.302 1.00 71.19 226 ALA A N 1
ATOM 1773 C CA . ALA A 1 226 ? -2.768 -4.790 22.046 1.00 71.19 226 ALA A CA 1
ATOM 1774 C C . ALA A 1 226 ? -1.312 -4.363 22.251 1.00 71.19 226 ALA A C 1
ATOM 1776 O O . ALA A 1 226 ? -0.673 -4.763 23.231 1.00 71.19 226 ALA A O 1
ATOM 1777 N N . THR A 1 227 ? -0.803 -3.544 21.336 1.00 65.81 227 THR A N 1
ATOM 1778 C CA . THR A 1 227 ? 0.499 -2.887 21.450 1.00 65.81 227 THR A CA 1
ATOM 1779 C C . THR A 1 227 ? 0.267 -1.391 21.543 1.00 65.81 227 THR A C 1
ATOM 1781 O O . THR A 1 227 ? -0.569 -0.838 20.839 1.00 65.81 227 THR A O 1
ATOM 1784 N N . VAL A 1 228 ? 0.956 -0.773 22.493 1.00 70.19 228 VAL A N 1
ATOM 1785 C CA . VAL A 1 228 ? 0.705 0.580 22.957 1.00 70.19 228 VAL A CA 1
ATOM 1786 C C . VAL A 1 228 ? 2.017 1.323 23.078 1.00 70.19 228 VAL A C 1
ATOM 1788 O O . VAL A 1 228 ? 2.867 0.919 23.870 1.00 70.19 228 VAL A O 1
ATOM 1791 N N . ASN A 1 229 ? 2.153 2.436 22.364 1.00 63.31 229 ASN A N 1
ATOM 1792 C CA . ASN A 1 229 ? 3.289 3.334 22.496 1.00 63.31 229 ASN A CA 1
ATOM 1793 C C . ASN A 1 229 ? 2.927 4.522 23.383 1.00 63.31 229 ASN A C 1
ATOM 1795 O O . ASN A 1 229 ? 2.033 5.304 23.084 1.00 63.31 229 ASN A O 1
ATOM 1799 N N . VAL A 1 230 ? 3.625 4.654 24.509 1.00 69.50 230 VAL A N 1
ATOM 1800 C CA . VAL A 1 230 ? 3.490 5.821 25.384 1.00 69.50 230 VAL A CA 1
ATOM 1801 C C . VAL A 1 230 ? 4.760 6.644 25.280 1.00 69.50 230 VAL A C 1
ATOM 1803 O O . VAL A 1 230 ? 5.827 6.172 25.671 1.00 69.50 230 VAL A O 1
ATOM 1806 N N . SER A 1 231 ? 4.650 7.879 24.797 1.00 61.88 231 SER A N 1
ATOM 1807 C CA . SER A 1 231 ? 5.738 8.854 24.811 1.00 61.88 231 SER A CA 1
ATOM 1808 C C . SER A 1 231 ? 5.502 9.891 25.913 1.00 61.88 231 SER A C 1
ATOM 1810 O O . SER A 1 231 ? 4.500 10.603 25.950 1.00 61.88 231 SER A O 1
ATOM 1812 N N . GLN A 1 232 ? 6.429 9.974 26.866 1.00 62.72 232 GLN A N 1
ATOM 1813 C CA . GLN A 1 232 ? 6.457 11.051 27.854 1.00 62.72 232 GLN A CA 1
ATOM 1814 C C . GLN A 1 232 ? 7.533 12.067 27.465 1.00 62.72 232 GLN A C 1
ATOM 1816 O O . GLN A 1 232 ? 8.723 11.809 27.629 1.00 62.72 232 GLN A O 1
ATOM 1821 N N . GLU A 1 233 ? 7.126 13.240 26.973 1.00 50.62 233 GLU A N 1
ATOM 1822 C CA . GLU A 1 233 ? 8.068 14.277 26.517 1.00 50.62 233 GLU A CA 1
ATOM 1823 C C . GLU A 1 233 ? 8.819 14.983 27.659 1.00 50.62 233 GLU A C 1
ATOM 1825 O O . GLU A 1 233 ? 9.875 15.576 27.441 1.00 50.62 233 GLU A O 1
ATOM 1830 N N . THR A 1 234 ? 8.323 14.920 28.902 1.00 52.88 234 THR A N 1
ATOM 1831 C CA . THR A 1 234 ? 8.985 15.549 30.056 1.00 52.88 234 THR A CA 1
ATOM 1832 C C . THR A 1 234 ? 9.037 14.637 31.282 1.00 52.88 234 THR A C 1
ATOM 1834 O O . THR A 1 234 ? 8.033 14.358 31.927 1.00 52.88 234 THR A O 1
ATOM 1837 N N . VAL A 1 235 ? 10.257 14.269 31.696 1.00 53.69 235 VAL A N 1
ATOM 1838 C CA . VAL A 1 235 ? 10.572 13.525 32.943 1.00 53.69 235 VAL A CA 1
ATOM 1839 C C . VAL A 1 235 ? 10.216 14.281 34.237 1.00 53.69 235 VAL A C 1
ATOM 1841 O O . VAL A 1 235 ? 10.424 13.771 35.336 1.00 53.69 235 VAL A O 1
ATOM 1844 N N . ALA A 1 236 ? 9.698 15.507 34.130 1.00 59.03 236 ALA A N 1
ATOM 1845 C CA . ALA A 1 236 ? 9.347 16.353 35.268 1.00 59.03 236 ALA A CA 1
ATOM 1846 C C . ALA A 1 236 ? 8.045 15.928 35.972 1.00 59.03 236 ALA A C 1
ATOM 1848 O O . ALA A 1 236 ? 7.829 16.322 37.119 1.00 59.03 236 ALA A O 1
ATOM 1849 N N . TYR A 1 237 ? 7.197 15.130 35.316 1.00 63.31 237 TYR A N 1
ATOM 1850 C CA . TYR A 1 237 ? 5.882 14.747 35.829 1.00 63.31 237 TYR A CA 1
ATOM 1851 C C . TYR A 1 237 ? 5.723 13.225 35.853 1.00 63.31 237 TYR A C 1
ATOM 1853 O O . TYR A 1 237 ? 5.999 12.543 34.873 1.00 63.31 237 TYR A O 1
ATOM 1861 N N . ASN A 1 238 ? 5.246 12.682 36.977 1.00 73.12 238 ASN A N 1
ATOM 1862 C CA . ASN A 1 238 ? 5.030 11.239 37.162 1.00 73.12 238 ASN A CA 1
ATOM 1863 C C . ASN A 1 238 ? 3.683 10.797 36.567 1.00 73.12 238 ASN A C 1
ATOM 1865 O O . ASN A 1 238 ? 2.834 10.244 37.263 1.00 73.12 238 ASN A O 1
ATOM 1869 N N . ASN A 1 239 ? 3.435 11.135 35.308 1.00 73.62 239 ASN A N 1
ATOM 1870 C CA . ASN A 1 239 ? 2.162 10.852 34.664 1.00 73.62 239 ASN A CA 1
ATOM 1871 C C . ASN A 1 239 ? 2.001 9.344 34.434 1.00 73.62 239 ASN A C 1
ATOM 1873 O O . ASN A 1 239 ? 2.950 8.666 34.040 1.00 73.62 239 ASN A O 1
ATOM 1877 N N . LYS A 1 240 ? 0.800 8.815 34.682 1.00 75.88 240 LYS A N 1
ATOM 1878 C CA . LYS A 1 240 ? 0.480 7.398 34.456 1.00 75.88 240 LYS A CA 1
ATOM 1879 C C . LYS A 1 240 ? -0.710 7.263 33.529 1.00 75.88 240 LYS A C 1
ATOM 1881 O O . LYS A 1 240 ? -1.756 7.832 33.822 1.00 75.88 240 LYS A O 1
ATOM 1886 N N . GLY A 1 241 ? -0.548 6.502 32.453 1.00 79.44 241 GLY A N 1
ATOM 1887 C CA . GLY A 1 241 ? -1.634 6.144 31.546 1.00 79.44 241 GLY A CA 1
ATOM 1888 C C . GLY A 1 241 ? -2.263 4.808 31.924 1.00 79.44 241 GLY A C 1
ATOM 1889 O O . GLY A 1 241 ? -1.685 4.028 32.685 1.00 79.44 241 GLY A O 1
ATOM 1890 N N . GLY A 1 242 ? -3.436 4.515 31.385 1.00 84.50 242 GLY A N 1
ATOM 1891 C CA . GLY A 1 242 ? -4.057 3.208 31.540 1.00 84.50 242 GLY A CA 1
ATOM 1892 C C . GLY A 1 242 ? -5.361 3.078 30.780 1.00 84.50 242 GLY A C 1
ATOM 1893 O O . GLY A 1 242 ? -5.762 4.003 30.083 1.00 84.50 242 GLY A O 1
ATOM 1894 N N . PHE A 1 243 ? -6.029 1.941 30.961 1.00 85.94 243 PHE A N 1
ATOM 1895 C CA . PHE A 1 243 ? -7.371 1.695 30.434 1.00 85.94 243 PHE A CA 1
ATOM 1896 C C . PHE A 1 243 ? -8.317 1.240 31.533 1.00 85.94 243 PHE A C 1
ATOM 1898 O O . PHE A 1 243 ? -7.909 0.483 32.416 1.00 85.94 243 PHE A O 1
ATOM 1905 N N . TYR A 1 244 ? -9.579 1.644 31.447 1.00 87.75 244 TYR A N 1
ATOM 1906 C CA . TYR A 1 244 ? -10.680 1.076 32.226 1.00 87.75 244 TYR A CA 1
ATOM 1907 C C . TYR A 1 244 ? -11.763 0.543 31.292 1.00 87.75 244 TYR A C 1
ATOM 1909 O O . TYR A 1 244 ? -11.888 1.010 30.163 1.00 87.75 244 TYR A O 1
ATOM 1917 N N . ALA A 1 245 ? -12.520 -0.455 31.739 1.00 88.25 245 ALA A N 1
ATOM 1918 C CA . ALA A 1 245 ? -13.650 -0.957 30.967 1.00 88.25 245 ALA A CA 1
ATOM 1919 C C . ALA A 1 245 ? -14.895 -0.079 31.180 1.00 88.25 245 ALA A C 1
ATOM 1921 O O . ALA A 1 245 ? -15.099 0.502 32.247 1.00 88.25 245 ALA A O 1
ATOM 1922 N N . VAL A 1 246 ? -15.737 0.005 30.157 1.00 87.19 246 VAL A N 1
ATOM 1923 C CA . VAL A 1 246 ? -17.088 0.566 30.234 1.00 87.19 246 VAL A CA 1
ATOM 1924 C C . VAL A 1 246 ? -18.087 -0.447 29.692 1.00 87.19 246 VAL A C 1
ATOM 1926 O O . VAL A 1 246 ? -17.757 -1.336 28.905 1.00 87.19 246 VAL A O 1
ATOM 1929 N N . ASP A 1 247 ? -19.316 -0.310 30.160 1.00 84.31 247 ASP A N 1
ATOM 1930 C CA . ASP A 1 247 ? -20.459 -1.155 29.832 1.00 84.31 247 ASP A CA 1
ATOM 1931 C C . ASP A 1 247 ? -20.970 -0.902 28.406 1.00 84.31 247 ASP A C 1
ATOM 1933 O O . ASP A 1 247 ? -21.552 -1.787 27.784 1.00 84.31 247 ASP A O 1
ATOM 1937 N N . ASN A 1 248 ? -20.763 0.310 27.879 1.00 78.31 248 ASN A N 1
ATOM 1938 C CA . ASN A 1 248 ? -21.246 0.723 26.565 1.00 78.31 248 ASN A CA 1
ATOM 1939 C C . ASN A 1 248 ? -20.436 1.894 25.963 1.00 78.31 248 ASN A C 1
ATOM 1941 O O . ASN A 1 248 ? -19.668 2.544 26.680 1.00 78.31 248 ASN A O 1
ATOM 1945 N N . PRO A 1 249 ? -20.619 2.203 24.662 1.00 73.31 249 PRO A N 1
ATOM 1946 C CA . PRO A 1 249 ? -19.948 3.328 24.001 1.00 73.31 249 PRO A CA 1
ATOM 1947 C C . PRO A 1 249 ? -20.263 4.703 24.610 1.00 73.31 249 PRO A C 1
ATOM 1949 O O . PRO A 1 249 ? -19.463 5.628 24.488 1.00 73.31 249 PRO A O 1
ATOM 1952 N N . GLU A 1 250 ? -21.393 4.849 25.312 1.00 78.31 250 GLU A N 1
ATOM 1953 C CA . GLU A 1 250 ? -21.738 6.072 26.051 1.00 78.31 250 GLU A CA 1
ATOM 1954 C C . GLU A 1 250 ? -20.867 6.299 27.302 1.00 78.31 250 GLU A C 1
ATOM 1956 O O . GLU A 1 250 ? -20.978 7.339 27.954 1.00 78.31 250 GLU A O 1
ATOM 1961 N N . GLY A 1 251 ? -19.994 5.347 27.642 1.00 81.38 251 GLY A N 1
ATOM 1962 C CA . GLY A 1 251 ? -19.017 5.470 28.717 1.00 81.38 251 GLY A CA 1
ATOM 1963 C C . GLY A 1 251 ? -19.539 5.068 30.089 1.00 81.38 251 GLY A C 1
ATOM 1964 O O . GLY A 1 251 ? -18.920 5.412 31.083 1.00 81.38 251 GLY A O 1
ATOM 1965 N N . ILE A 1 252 ? -20.665 4.363 30.203 1.00 87.25 252 ILE A N 1
ATOM 1966 C CA . ILE A 1 252 ? -21.194 3.969 31.516 1.00 87.25 252 ILE A CA 1
ATOM 1967 C C . ILE A 1 252 ? -20.219 3.010 32.211 1.00 87.25 252 ILE A C 1
ATOM 1969 O O . ILE A 1 252 ? -19.876 1.962 31.671 1.00 87.25 252 ILE A O 1
ATOM 1973 N N . VAL A 1 253 ? -19.824 3.322 33.446 1.00 89.56 253 VAL A N 1
ATOM 1974 C CA . VAL A 1 253 ? -19.051 2.409 34.302 1.00 89.56 253 VAL A CA 1
ATOM 1975 C C . VAL A 1 253 ? -19.971 1.705 35.292 1.00 89.56 253 VAL A C 1
ATOM 1977 O O . VAL A 1 253 ? -20.948 2.277 35.772 1.00 89.56 253 VAL A O 1
ATOM 1980 N N . ILE A 1 254 ? -19.654 0.458 35.634 1.00 87.88 254 ILE A N 1
ATOM 1981 C CA . ILE A 1 254 ? -20.348 -0.288 36.690 1.00 87.88 254 ILE A CA 1
ATOM 1982 C C . ILE A 1 254 ? -19.445 -0.288 37.923 1.00 87.88 254 ILE A C 1
ATOM 1984 O O . ILE A 1 254 ? -18.392 -0.915 37.897 1.00 87.88 254 ILE A O 1
ATOM 1988 N N . ASP A 1 255 ? -19.802 0.387 39.017 1.00 84.69 255 ASP A N 1
ATOM 1989 C CA . ASP A 1 255 ? -18.954 0.346 40.218 1.00 84.69 255 ASP A CA 1
ATOM 1990 C C . ASP A 1 255 ? -18.813 -1.112 40.693 1.00 84.69 255 ASP A C 1
ATOM 1992 O O . ASP A 1 255 ? -19.810 -1.719 41.098 1.00 84.69 255 ASP A O 1
ATOM 1996 N N . PRO A 1 256 ? -17.598 -1.694 40.679 1.00 79.62 256 PRO A N 1
ATOM 1997 C CA . PRO A 1 256 ? -17.411 -3.116 40.957 1.00 79.62 256 PRO A CA 1
ATOM 1998 C C . PRO A 1 256 ? -17.775 -3.499 42.397 1.00 79.62 256 PRO A C 1
ATOM 2000 O O . PRO A 1 256 ? -17.927 -4.681 42.696 1.00 79.62 256 PRO A O 1
ATOM 2003 N N . LEU A 1 257 ? -17.916 -2.523 43.303 1.00 81.31 257 LEU A N 1
ATOM 2004 C CA . LEU A 1 257 ? -18.321 -2.771 44.687 1.00 81.31 257 LEU A CA 1
ATOM 2005 C C . LEU A 1 257 ? -19.837 -2.791 44.879 1.00 81.31 257 LEU A C 1
ATOM 2007 O O . LEU A 1 257 ? -20.328 -3.483 45.769 1.00 81.31 257 LEU A O 1
ATOM 2011 N N . THR A 1 258 ? -20.571 -2.000 44.100 1.00 87.62 258 THR A N 1
ATOM 2012 C CA . THR A 1 258 ? -22.007 -1.764 44.322 1.00 87.62 258 THR A CA 1
ATOM 2013 C C . THR A 1 258 ? -22.884 -2.292 43.191 1.00 87.62 258 THR A C 1
ATOM 2015 O O . THR A 1 258 ? -24.080 -2.481 43.395 1.00 87.62 258 THR A O 1
ATOM 2018 N N . GLY A 1 259 ? -22.310 -2.546 42.011 1.00 88.50 259 GLY A N 1
ATOM 2019 C CA . GLY A 1 259 ? -23.032 -2.922 40.794 1.00 88.50 259 GLY A CA 1
ATOM 2020 C C . GLY A 1 259 ? -23.827 -1.774 40.167 1.00 88.50 259 GLY A C 1
ATOM 2021 O O . GLY A 1 259 ? -24.589 -2.001 39.229 1.00 88.50 259 GLY A O 1
ATOM 2022 N N . ILE A 1 260 ? -23.689 -0.549 40.682 1.00 91.25 260 ILE A N 1
ATOM 2023 C CA . ILE A 1 260 ? -24.412 0.623 40.184 1.00 91.25 260 ILE A CA 1
ATOM 2024 C C . ILE A 1 260 ? -23.782 1.084 38.870 1.00 91.25 260 ILE A C 1
ATOM 2026 O O . ILE A 1 260 ? -22.563 1.213 38.773 1.00 91.25 260 ILE A O 1
ATOM 2030 N N . ARG A 1 261 ? -24.634 1.353 37.877 1.00 93.00 261 ARG A N 1
ATOM 2031 C CA . ARG A 1 261 ? -24.266 1.997 36.611 1.00 93.00 261 ARG A CA 1
ATOM 2032 C C . ARG A 1 261 ? -24.136 3.499 36.844 1.00 93.00 261 ARG A C 1
ATOM 2034 O O . ARG A 1 261 ? -25.063 4.095 37.386 1.00 93.00 261 ARG A O 1
ATOM 2041 N N . ILE A 1 262 ? -23.003 4.072 36.459 1.00 89.56 262 ILE A N 1
ATOM 2042 C CA . ILE A 1 262 ? -22.666 5.483 36.655 1.00 89.56 262 ILE A CA 1
ATOM 2043 C C . ILE A 1 262 ? -22.271 6.054 35.294 1.00 89.56 262 ILE A C 1
ATOM 2045 O O . ILE A 1 262 ? -21.329 5.571 34.661 1.00 89.56 262 ILE A O 1
ATOM 2049 N N . ALA A 1 263 ? -23.008 7.054 34.826 1.00 88.38 263 ALA A N 1
ATOM 2050 C CA . ALA A 1 263 ? -22.741 7.731 33.563 1.00 88.38 263 ALA A CA 1
ATOM 2051 C C . ALA A 1 263 ? -21.677 8.836 33.724 1.00 88.38 263 ALA A C 1
ATOM 2053 O O . ALA A 1 263 ? -21.507 9.373 34.827 1.00 88.38 263 ALA A O 1
ATOM 2054 N N . PRO A 1 264 ? -20.967 9.224 32.646 1.00 85.12 264 PRO A N 1
ATOM 2055 C CA . PRO A 1 264 ? -20.069 10.374 32.680 1.00 85.12 264 PRO A CA 1
ATOM 2056 C C . PRO A 1 264 ? -20.757 11.626 33.245 1.00 85.12 264 PRO A C 1
ATOM 2058 O O . PRO A 1 264 ? -21.838 12.016 32.808 1.00 85.12 264 PRO A O 1
ATOM 2061 N N . GLY A 1 265 ? -20.127 12.261 34.235 1.00 81.19 265 GLY A N 1
ATOM 2062 C CA . GLY A 1 265 ? -20.642 13.460 34.907 1.00 81.19 265 GLY A CA 1
ATOM 2063 C C . GLY A 1 265 ? -21.549 13.211 36.108 1.00 81.19 265 GLY A C 1
ATOM 2064 O O . GLY A 1 265 ? -21.926 14.177 36.780 1.00 81.19 265 GLY A O 1
ATOM 2065 N N . GLU A 1 266 ? -21.864 11.952 36.415 1.00 84.62 266 GLU A N 1
ATOM 2066 C CA . GLU A 1 266 ? -22.490 11.579 37.679 1.00 84.62 266 GLU A CA 1
ATOM 2067 C C . GLU A 1 266 ? -21.445 11.453 38.807 1.00 84.62 266 GLU A C 1
ATOM 2069 O O . GLU A 1 266 ? -20.320 11.000 38.567 1.00 84.62 266 GLU A O 1
ATOM 2074 N N . PRO A 1 267 ? -21.795 11.821 40.056 1.00 85.25 267 PRO A N 1
ATOM 2075 C CA . PRO A 1 267 ? -20.863 11.756 41.176 1.00 85.25 267 PRO A CA 1
ATOM 2076 C C . PRO A 1 267 ? -20.271 10.358 41.377 1.00 85.25 267 PRO A C 1
ATOM 2078 O O . PRO A 1 267 ? -21.002 9.376 41.520 1.00 85.25 267 PRO A O 1
ATOM 2081 N N . GLY A 1 268 ? -18.943 10.278 41.476 1.00 82.56 268 GLY A N 1
ATOM 2082 C CA . GLY A 1 268 ? -18.245 9.020 41.748 1.00 82.56 268 GLY A CA 1
ATOM 2083 C C . GLY A 1 268 ? -17.868 8.224 40.499 1.00 82.56 268 GLY A C 1
ATOM 2084 O O . GLY A 1 268 ? -17.264 7.157 40.641 1.00 82.56 268 GLY A O 1
ATOM 2085 N N . TYR A 1 269 ? -18.136 8.756 39.302 1.00 86.88 269 TYR A N 1
ATOM 2086 C CA . TYR A 1 269 ? -17.711 8.160 38.036 1.00 86.88 269 TYR A CA 1
ATOM 2087 C C . TYR A 1 269 ? -16.205 7.875 38.017 1.00 86.88 269 TYR A C 1
ATOM 2089 O O . TYR A 1 269 ? -15.796 6.734 37.808 1.00 86.88 269 TYR A O 1
ATOM 2097 N N . ALA A 1 270 ? -15.367 8.877 38.312 1.00 82.06 270 ALA A N 1
ATOM 2098 C CA . ALA A 1 270 ? -13.909 8.732 38.253 1.00 82.06 270 ALA A CA 1
ATOM 2099 C C . ALA A 1 270 ? -13.392 7.647 39.216 1.00 82.06 270 ALA A C 1
ATOM 2101 O O . ALA A 1 270 ? -12.499 6.867 38.885 1.00 82.06 270 ALA A O 1
ATOM 2102 N N . ALA A 1 271 ? -13.998 7.544 40.402 1.00 83.25 271 ALA A N 1
ATOM 2103 C CA . ALA A 1 271 ? -13.649 6.519 41.378 1.00 83.25 271 ALA A CA 1
ATOM 2104 C C . ALA A 1 271 ? -14.047 5.110 40.910 1.00 83.25 271 ALA A C 1
ATOM 2106 O O . ALA A 1 271 ? -13.302 4.158 41.146 1.00 83.25 271 ALA A O 1
ATOM 2107 N N . ALA A 1 272 ? -15.204 4.960 40.262 1.00 86.00 272 ALA A N 1
ATOM 2108 C CA . ALA A 1 272 ? -15.634 3.689 39.687 1.00 86.00 272 ALA A CA 1
ATOM 2109 C C . ALA A 1 272 ? -14.764 3.288 38.483 1.00 86.00 272 ALA A C 1
ATOM 2111 O O . ALA A 1 272 ? -14.297 2.151 38.435 1.00 86.00 272 ALA A O 1
ATOM 2112 N N . ALA A 1 273 ? -14.459 4.232 37.589 1.00 86.19 273 ALA A N 1
ATOM 2113 C CA . ALA A 1 273 ? -13.567 4.035 36.446 1.00 86.19 273 ALA A CA 1
ATOM 2114 C C . ALA A 1 273 ? -12.169 3.568 36.884 1.00 86.19 273 ALA A C 1
ATOM 2116 O O . ALA A 1 273 ? -11.663 2.562 36.396 1.00 86.19 273 ALA A O 1
ATOM 2117 N N . LEU A 1 274 ? -11.563 4.227 37.878 1.00 84.12 274 LEU A N 1
ATOM 2118 C CA . LEU A 1 274 ? -10.238 3.845 38.377 1.00 84.12 274 LEU A CA 1
ATOM 2119 C C . LEU A 1 274 ? -10.203 2.460 39.028 1.00 84.12 274 LEU A C 1
ATOM 2121 O O . LEU A 1 274 ? -9.207 1.751 38.896 1.00 84.12 274 LEU A O 1
ATOM 2125 N N . LYS A 1 275 ? -11.278 2.043 39.706 1.00 83.75 275 LYS A N 1
ATOM 2126 C CA . LYS A 1 275 ? -11.387 0.670 40.229 1.00 83.75 275 LYS A CA 1
ATOM 2127 C C . LYS A 1 275 ? -11.522 -0.368 39.116 1.00 83.75 275 LYS A C 1
ATOM 2129 O O . LYS A 1 275 ? -11.134 -1.513 39.322 1.00 83.75 275 LYS A O 1
ATOM 2134 N N . GLN A 1 276 ? -12.076 0.027 37.973 1.00 81.06 276 GLN A N 1
ATOM 2135 C CA . GLN A 1 276 ? -12.140 -0.779 36.758 1.00 81.06 276 GLN A CA 1
ATOM 2136 C C . GLN A 1 276 ? -10.863 -0.698 35.907 1.00 81.06 276 GLN A C 1
ATOM 2138 O O . GLN A 1 276 ? -10.838 -1.253 34.810 1.00 81.06 276 GLN A O 1
ATOM 2143 N N . SER A 1 277 ? -9.807 -0.022 36.376 1.00 83.81 277 SER A N 1
ATOM 2144 C CA . SER A 1 277 ? -8.543 0.022 35.645 1.00 83.81 277 SER A CA 1
ATOM 2145 C C . SER A 1 277 ? -8.024 -1.396 35.410 1.00 83.81 277 SER A C 1
ATOM 2147 O O . SER A 1 277 ? -7.763 -2.150 36.349 1.00 83.81 277 SER A O 1
ATOM 2149 N N . VAL A 1 278 ? -7.892 -1.759 34.138 1.00 78.06 278 VAL A N 1
ATOM 2150 C CA . VAL A 1 278 ? -7.436 -3.083 33.706 1.00 78.06 278 VAL A CA 1
ATOM 2151 C C . VAL A 1 278 ? -5.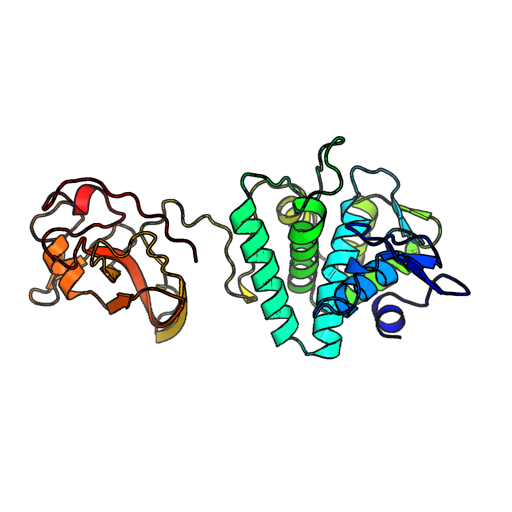938 -3.110 33.430 1.00 78.06 278 VAL A C 1
ATOM 2153 O O . VAL A 1 278 ? -5.318 -4.175 33.458 1.00 78.06 278 VAL A O 1
ATOM 2156 N N . ARG A 1 279 ? -5.332 -1.945 33.174 1.00 78.06 279 ARG A N 1
ATOM 2157 C CA . ARG A 1 279 ? -3.904 -1.830 32.880 1.00 78.06 279 ARG A CA 1
ATOM 2158 C C . ARG A 1 279 ? -3.396 -0.428 33.180 1.00 78.06 279 ARG A C 1
ATOM 2160 O O . ARG A 1 279 ? -4.043 0.548 32.823 1.00 78.06 279 ARG A O 1
ATOM 2167 N N . THR A 1 280 ? -2.210 -0.339 33.778 1.00 75.31 280 THR A N 1
ATOM 2168 C CA . THR A 1 280 ? -1.398 0.886 33.811 1.00 75.31 280 THR A CA 1
ATOM 2169 C C . THR A 1 280 ? -0.289 0.766 32.772 1.00 75.31 280 THR A C 1
ATOM 2171 O O . THR A 1 280 ? 0.237 -0.331 32.569 1.00 75.31 280 THR A O 1
ATOM 2174 N N . LEU A 1 281 ? 0.029 1.875 32.116 1.00 76.62 281 LEU A N 1
ATOM 2175 C CA . LEU A 1 281 ? 1.035 1.974 31.070 1.00 76.62 281 LEU A CA 1
ATOM 2176 C C . LEU A 1 281 ? 2.207 2.824 31.562 1.00 76.62 281 LEU A C 1
ATOM 2178 O O . LEU A 1 281 ? 2.001 3.931 32.071 1.00 76.62 281 LEU A O 1
ATOM 2182 N N . ASP A 1 282 ? 3.416 2.301 31.385 1.00 73.25 282 ASP A N 1
ATOM 2183 C CA . ASP A 1 282 ? 4.674 3.022 31.604 1.00 73.25 282 ASP A CA 1
ATOM 2184 C C . ASP A 1 282 ? 5.139 3.746 30.321 1.00 73.25 282 ASP A C 1
ATOM 2186 O O . ASP A 1 282 ? 4.417 3.766 29.332 1.00 73.25 282 ASP A O 1
ATOM 2190 N N . ASN A 1 283 ? 6.310 4.387 30.325 1.00 74.19 283 ASN A N 1
ATOM 2191 C CA . ASN A 1 283 ? 6.882 5.001 29.119 1.00 74.19 283 ASN A CA 1
ATOM 2192 C C . ASN A 1 283 ? 7.485 3.932 28.186 1.00 74.19 283 ASN A C 1
ATOM 2194 O O . ASN A 1 283 ? 8.121 2.989 28.662 1.00 74.19 283 ASN A O 1
ATOM 2198 N N . GLY A 1 284 ? 7.361 4.130 26.874 1.00 68.25 284 GLY A N 1
ATOM 2199 C CA . GLY A 1 284 ? 7.831 3.212 25.836 1.00 68.25 284 GLY A CA 1
ATOM 2200 C C . GLY A 1 284 ? 6.763 2.232 25.340 1.00 68.25 284 GLY A C 1
ATOM 2201 O O . GLY A 1 284 ? 5.625 2.219 25.819 1.00 68.25 284 GLY A O 1
ATOM 2202 N N . GLU A 1 285 ? 7.153 1.416 24.359 1.00 73.00 285 GLU A N 1
ATOM 2203 C CA . GLU A 1 285 ? 6.286 0.404 23.754 1.00 73.00 285 GLU A CA 1
ATOM 2204 C C . GLU A 1 285 ? 5.929 -0.692 24.762 1.00 73.00 285 GLU A C 1
ATOM 2206 O O . GLU A 1 285 ? 6.789 -1.294 25.411 1.00 73.00 285 GLU A O 1
ATOM 2211 N N . GLN A 1 286 ? 4.638 -0.980 24.876 1.00 76.94 286 GLN A N 1
ATOM 2212 C CA . GLN A 1 286 ? 4.106 -2.015 25.742 1.00 76.94 286 GLN A CA 1
ATOM 2213 C C . GLN A 1 286 ? 3.103 -2.866 24.999 1.00 76.94 286 GLN A C 1
ATOM 2215 O O . GLN A 1 286 ? 2.115 -2.387 24.458 1.00 76.94 286 GLN A O 1
ATOM 2220 N N . THR A 1 287 ? 3.325 -4.169 25.062 1.00 73.75 287 THR A N 1
ATOM 2221 C CA . THR A 1 287 ? 2.395 -5.160 24.540 1.00 73.75 287 THR A CA 1
ATOM 2222 C C . THR A 1 287 ? 1.689 -5.856 25.696 1.00 73.75 287 THR A C 1
ATOM 2224 O O . THR A 1 287 ? 2.330 -6.319 26.644 1.00 73.75 287 THR A O 1
ATOM 2227 N N . PHE A 1 288 ? 0.367 -5.953 25.627 1.00 78.69 288 PHE A N 1
ATOM 2228 C CA . PHE A 1 288 ? -0.458 -6.648 26.613 1.00 78.69 288 PHE A CA 1
ATOM 2229 C C . PHE A 1 288 ? -1.696 -7.260 25.955 1.00 78.69 288 PHE A C 1
ATOM 2231 O O . PHE A 1 288 ? -1.937 -7.097 24.766 1.00 78.69 288 PHE A O 1
ATOM 2238 N N . THR A 1 289 ? -2.471 -8.019 26.724 1.00 81.19 289 THR A N 1
ATOM 2239 C CA . THR A 1 289 ? -3.719 -8.626 26.254 1.00 81.19 289 THR A CA 1
ATOM 2240 C C . THR A 1 289 ? -4.910 -7.994 26.954 1.00 81.19 289 THR A C 1
ATOM 2242 O O . THR A 1 289 ? -4.925 -7.915 28.184 1.00 81.19 289 THR A O 1
ATOM 2245 N N . LEU A 1 290 ? -5.910 -7.596 26.179 1.00 82.44 290 LEU A N 1
ATOM 2246 C CA . LEU A 1 290 ? -7.227 -7.188 26.652 1.00 82.44 290 LEU A CA 1
ATOM 2247 C C . LEU A 1 290 ? -8.217 -8.333 26.461 1.00 82.44 290 LEU A C 1
ATOM 2249 O O . LEU A 1 290 ? -8.067 -9.162 25.564 1.00 82.44 290 LEU A O 1
ATOM 2253 N N . GLN A 1 291 ? -9.224 -8.399 27.321 1.00 83.69 291 GLN A N 1
ATOM 2254 C CA . GLN A 1 291 ? -10.292 -9.373 27.167 1.00 83.69 291 GLN A CA 1
ATOM 2255 C C . GLN A 1 291 ? -11.306 -8.824 26.159 1.00 83.69 291 GLN A C 1
ATOM 2257 O O . GLN A 1 291 ? -11.786 -7.707 26.305 1.00 83.69 291 GLN A O 1
ATOM 2262 N N . GLY A 1 292 ? -11.643 -9.592 25.130 1.00 78.19 292 GLY A N 1
ATOM 2263 C CA . GLY A 1 292 ? -12.729 -9.236 24.225 1.00 78.19 292 GLY A CA 1
ATOM 2264 C C . GLY A 1 292 ? -14.099 -9.351 24.904 1.00 78.19 292 GLY A C 1
ATOM 2265 O O . GLY A 1 292 ? -14.264 -10.042 25.913 1.00 78.19 292 GLY A O 1
ATOM 2266 N N . GLY A 1 293 ? -15.094 -8.667 24.347 1.00 80.25 293 GLY A N 1
ATOM 2267 C CA . GLY A 1 293 ? -16.434 -8.502 24.919 1.00 80.25 293 GLY A CA 1
ATOM 2268 C C . GLY A 1 293 ? -16.639 -7.189 25.682 1.00 80.25 293 GLY A C 1
ATOM 2269 O O . GLY A 1 293 ? -17.704 -6.996 26.259 1.00 80.25 293 GLY A O 1
ATOM 2270 N N . PHE A 1 294 ? -15.650 -6.290 25.686 1.00 83.31 294 PHE A N 1
ATOM 2271 C CA . PHE A 1 294 ? -15.672 -5.042 26.455 1.00 83.31 294 PHE A CA 1
ATOM 2272 C C . PHE A 1 294 ? -15.279 -3.838 25.604 1.00 83.31 294 PHE A C 1
ATOM 2274 O O . PHE A 1 294 ? -14.585 -3.977 24.600 1.00 83.31 294 PHE A O 1
ATOM 2281 N N . TYR A 1 295 ? -15.667 -2.649 26.057 1.00 84.75 295 TYR A N 1
ATOM 2282 C CA . TYR A 1 295 ? -15.166 -1.382 25.536 1.00 84.75 295 TYR A CA 1
ATOM 2283 C C . TYR A 1 295 ? -14.163 -0.796 26.537 1.00 84.75 295 TYR A C 1
ATOM 2285 O O . TYR A 1 295 ? -14.464 -0.703 27.727 1.00 84.75 295 TYR A O 1
ATOM 2293 N N . TYR A 1 296 ? -12.967 -0.422 26.084 1.00 86.81 296 TYR A N 1
ATOM 2294 C CA . TYR A 1 296 ? -11.871 0.052 26.934 1.00 86.81 296 TYR A CA 1
ATOM 2295 C C . TYR A 1 296 ? -11.549 1.517 26.688 1.00 86.81 296 TYR A C 1
ATOM 2297 O O . TYR A 1 296 ? -11.212 1.903 25.582 1.00 86.81 296 TYR A O 1
ATOM 2305 N N . VAL A 1 297 ? -11.563 2.336 27.727 1.00 85.00 297 VAL A N 1
ATOM 2306 C CA . VAL A 1 297 ? -11.349 3.783 27.630 1.00 85.00 297 VAL A CA 1
ATOM 2307 C C . VAL A 1 297 ? -9.977 4.136 28.193 1.00 85.00 297 VAL A C 1
ATOM 2309 O O . VAL A 1 297 ? -9.682 3.727 29.324 1.00 85.00 297 VAL A O 1
ATOM 2312 N N . PRO A 1 298 ? -9.126 4.883 27.464 1.00 81.75 298 PRO A N 1
ATOM 2313 C CA . PRO A 1 298 ? -7.864 5.343 28.013 1.00 81.75 298 PRO A CA 1
ATOM 2314 C C . PRO A 1 298 ? -8.088 6.407 29.095 1.00 81.75 298 PRO A C 1
ATOM 2316 O O . PRO A 1 298 ? -9.055 7.168 29.067 1.00 81.75 298 PRO A O 1
ATOM 2319 N N . TYR A 1 299 ? -7.165 6.485 30.046 1.00 80.88 299 TYR A N 1
ATOM 2320 C CA . TYR A 1 299 ? -7.125 7.543 31.049 1.00 80.88 299 TYR A CA 1
ATOM 2321 C C . TYR A 1 299 ? -5.692 7.968 31.371 1.00 80.88 299 TYR A C 1
ATOM 2323 O O . TYR A 1 299 ? -4.739 7.230 31.109 1.00 80.88 299 TYR A O 1
ATOM 2331 N N . LEU A 1 300 ? -5.555 9.121 32.026 1.00 77.62 300 LEU A N 1
ATOM 2332 C CA . LEU A 1 300 ? -4.307 9.594 32.622 1.00 77.62 300 LEU A CA 1
ATOM 2333 C C . LEU A 1 300 ? -4.505 10.011 34.073 1.00 77.62 300 LEU A C 1
ATOM 2335 O O . LEU A 1 300 ? -5.499 10.640 34.423 1.00 77.62 300 LEU A O 1
ATOM 2339 N N . LEU A 1 301 ? -3.505 9.723 34.895 1.00 76.56 301 LEU A N 1
ATOM 2340 C CA . LEU A 1 301 ? -3.298 10.337 36.197 1.00 76.56 301 LEU A CA 1
ATOM 2341 C C . LEU A 1 301 ? -2.123 11.302 36.110 1.00 76.56 301 LEU A C 1
ATOM 2343 O O . LEU A 1 301 ? -0.977 10.860 35.951 1.00 76.56 301 LEU A O 1
ATOM 2347 N N . ALA A 1 302 ? -2.379 12.601 36.254 1.00 72.06 302 ALA A N 1
ATOM 2348 C CA . ALA A 1 302 ? -1.285 13.560 36.343 1.00 72.06 302 ALA A CA 1
ATOM 2349 C C . ALA A 1 302 ? -0.522 13.359 37.656 1.00 72.06 302 ALA A C 1
ATOM 2351 O O . ALA A 1 302 ? -1.114 13.205 38.727 1.00 72.06 302 ALA A O 1
ATOM 2352 N N . ASN A 1 303 ? 0.809 13.307 37.575 1.00 72.81 303 ASN A N 1
ATOM 2353 C CA . ASN A 1 303 ? 1.689 13.007 38.714 1.00 72.81 303 ASN A CA 1
ATOM 2354 C C . ASN A 1 303 ? 1.355 11.707 39.475 1.00 72.81 303 ASN A C 1
ATOM 2356 O O . ASN A 1 303 ? 1.770 11.529 40.624 1.00 72.81 303 ASN A O 1
ATOM 2360 N N . GLY A 1 304 ? 0.598 10.796 38.857 1.00 71.56 304 GLY A N 1
ATOM 2361 C CA . GLY A 1 304 ? 0.154 9.554 39.476 1.00 71.56 304 GLY A CA 1
ATOM 2362 C C . GLY A 1 304 ? -0.867 9.778 40.592 1.00 71.56 304 GLY A C 1
ATOM 2363 O O . GLY A 1 304 ? -1.095 8.867 41.388 1.00 71.56 304 GLY A O 1
ATOM 2364 N N . ASN A 1 305 ? -1.460 10.972 40.673 1.00 74.94 305 ASN A N 1
ATOM 2365 C CA . ASN A 1 305 ? -2.460 11.321 41.666 1.00 74.94 305 ASN A CA 1
ATOM 2366 C C . ASN A 1 305 ? -3.858 10.911 41.171 1.00 74.94 305 ASN A C 1
ATOM 2368 O O . ASN A 1 305 ? -4.334 11.475 40.190 1.00 74.94 305 ASN A O 1
ATOM 2372 N N . PRO A 1 306 ? -4.567 10.000 41.864 1.00 73.69 306 PRO A N 1
ATOM 2373 C CA . PRO A 1 306 ? -5.928 9.593 41.501 1.00 73.69 306 PRO A CA 1
ATOM 2374 C C . PRO A 1 306 ? -6.955 10.732 41.484 1.00 73.69 306 PRO A C 1
ATOM 2376 O O . PRO A 1 306 ? -8.031 10.571 40.920 1.00 73.69 306 PRO A O 1
ATOM 2379 N N . LYS A 1 307 ? -6.651 11.861 42.138 1.00 70.31 307 LYS A N 1
ATOM 2380 C CA . LYS A 1 307 ? -7.496 13.062 42.108 1.00 70.31 307 LYS A CA 1
ATOM 2381 C C . LYS A 1 307 ? -7.321 13.889 40.840 1.00 70.31 307 LYS A C 1
ATOM 2383 O O . LYS A 1 307 ? -8.186 14.700 40.554 1.00 70.31 307 LYS A O 1
ATOM 2388 N N . ASP A 1 308 ? -6.239 13.669 40.102 1.00 70.38 308 ASP A N 1
ATOM 2389 C CA . ASP A 1 308 ? -5.932 14.366 38.859 1.00 70.38 308 ASP A CA 1
ATOM 2390 C C . ASP A 1 308 ? -6.139 13.382 37.696 1.00 70.38 308 ASP A C 1
ATOM 2392 O O . ASP A 1 308 ? -5.208 13.048 36.960 1.00 70.38 308 ASP A O 1
ATOM 2396 N N . PHE A 1 309 ? -7.360 12.840 37.625 1.00 72.62 309 PHE A N 1
ATOM 2397 C CA . PHE A 1 309 ? -7.798 11.859 36.636 1.00 72.62 309 PHE A CA 1
ATOM 2398 C C . PHE A 1 309 ? -8.360 12.550 35.401 1.00 72.62 309 PHE A C 1
ATOM 2400 O O . PHE A 1 309 ? -9.207 13.433 35.511 1.00 72.62 309 PHE A O 1
ATOM 2407 N N . TYR A 1 310 ? -7.921 12.086 34.237 1.00 73.12 310 TYR A N 1
ATOM 2408 C CA . TYR A 1 310 ? -8.339 12.605 32.950 1.00 73.12 310 TYR A CA 1
ATOM 2409 C C . TYR A 1 310 ? -8.777 11.473 32.031 1.00 73.12 310 TYR A C 1
ATOM 2411 O O . TYR A 1 310 ? -8.095 10.456 31.910 1.00 73.12 310 TYR A O 1
ATOM 2419 N N . THR A 1 311 ? -9.904 11.676 31.360 1.00 74.62 311 THR A N 1
ATOM 2420 C CA . THR A 1 311 ? -10.514 10.734 30.414 1.00 74.62 311 THR A CA 1
ATOM 2421 C C . THR A 1 311 ? -11.036 11.486 29.183 1.00 74.62 311 THR A C 1
ATOM 2423 O O . THR A 1 311 ? -11.407 12.659 29.318 1.00 74.62 311 THR A O 1
ATOM 2426 N N . PRO A 1 312 ? -11.117 10.836 28.003 1.00 69.94 312 PRO A N 1
ATOM 2427 C CA . PRO A 1 312 ? -11.716 11.411 26.797 1.00 69.94 312 PRO A CA 1
ATOM 2428 C C . PRO A 1 312 ? -13.154 11.922 26.983 1.00 69.94 312 PRO A C 1
ATOM 2430 O O . PRO A 1 312 ? -13.567 12.870 26.319 1.00 69.94 312 PRO A O 1
ATOM 2433 N N . PHE A 1 313 ? -13.927 11.334 27.902 1.00 70.81 313 PHE A N 1
ATOM 2434 C CA . PHE A 1 313 ? -15.266 11.827 28.236 1.00 70.81 313 PHE A CA 1
ATOM 2435 C C . PHE A 1 313 ? -15.183 13.131 29.043 1.00 70.81 313 PHE A C 1
ATOM 2437 O O . PHE A 1 313 ? -14.913 13.110 30.242 1.00 70.81 313 PHE A O 1
ATOM 2444 N N . ALA A 1 314 ? -15.456 14.274 28.408 1.00 64.44 314 ALA A N 1
ATOM 2445 C CA . ALA A 1 314 ? -15.342 15.591 29.041 1.00 64.44 314 ALA A CA 1
ATOM 2446 C C . ALA A 1 314 ? -16.132 15.709 30.361 1.00 64.44 314 ALA A C 1
ATOM 2448 O O . ALA A 1 314 ? -15.592 16.187 31.360 1.00 64.44 314 ALA A O 1
ATOM 2449 N N . ASP A 1 315 ? -17.375 15.215 30.392 1.00 70.56 315 ASP A N 1
ATOM 2450 C CA . ASP A 1 315 ? -18.234 15.265 31.581 1.00 70.56 315 ASP A CA 1
ATOM 2451 C C . ASP A 1 315 ? -17.747 14.365 32.725 1.00 70.56 315 ASP A C 1
ATOM 2453 O O . ASP A 1 315 ? -18.020 14.654 33.888 1.00 70.56 315 ASP A O 1
ATOM 2457 N N . ALA A 1 316 ? -16.962 13.323 32.446 1.00 72.94 316 ALA A N 1
ATOM 2458 C CA . ALA A 1 316 ? -16.401 12.458 33.485 1.00 72.94 316 ALA A CA 1
ATOM 2459 C C . ALA A 1 316 ? -15.330 13.148 34.353 1.00 72.94 316 ALA A C 1
ATOM 2461 O O . ALA A 1 316 ? -15.011 12.656 35.434 1.00 72.94 316 ALA A O 1
ATOM 2462 N N . ASN A 1 317 ? -14.816 14.306 33.924 1.00 65.56 317 ASN A N 1
ATOM 2463 C CA . ASN A 1 317 ? -13.825 15.091 34.665 1.00 65.56 317 ASN A CA 1
ATOM 2464 C C . ASN A 1 317 ? -14.466 16.147 35.589 1.00 65.56 317 ASN A C 1
ATOM 2466 O O . ASN A 1 317 ? -13.770 16.991 36.149 1.00 65.56 317 ASN A O 1
ATOM 2470 N N . ARG A 1 318 ? -15.797 16.146 35.770 1.00 63.19 318 ARG A N 1
ATOM 2471 C CA . ARG A 1 318 ? -16.488 17.115 36.650 1.00 63.19 318 ARG A CA 1
ATOM 2472 C C . ARG A 1 318 ? -15.999 17.076 38.098 1.00 63.19 318 ARG A C 1
ATOM 2474 O O . ARG A 1 318 ? -16.048 18.094 38.786 1.00 63.19 318 ARG A O 1
ATOM 2481 N N . ASP A 1 319 ? -15.491 15.927 38.527 1.00 58.72 319 ASP A N 1
ATOM 2482 C CA . ASP A 1 319 ? -14.990 15.699 39.880 1.00 58.72 319 ASP A CA 1
ATOM 2483 C C . ASP A 1 319 ? -13.562 16.273 40.080 1.00 58.72 319 ASP A C 1
ATOM 2485 O O . ASP A 1 319 ? -13.106 16.386 41.221 1.00 58.72 319 ASP A O 1
ATOM 2489 N N . ALA A 1 320 ? -12.866 16.661 38.996 1.00 50.44 320 ALA A N 1
ATOM 2490 C CA . ALA A 1 320 ? -11.512 17.228 38.992 1.00 50.44 320 ALA A CA 1
ATOM 2491 C C . ALA A 1 320 ? -11.213 18.005 37.685 1.00 50.44 320 ALA A C 1
ATOM 2493 O O . ALA A 1 320 ? -10.963 17.411 36.641 1.00 50.44 320 ALA A O 1
ATOM 2494 N N . LEU A 1 321 ? -11.203 19.344 37.719 1.00 36.06 321 LEU A N 1
ATOM 2495 C CA . LEU A 1 321 ? -10.895 20.171 36.539 1.00 36.06 321 LEU A CA 1
ATOM 2496 C C . LEU A 1 321 ? -9.473 20.752 36.580 1.00 36.06 321 LEU A C 1
ATOM 2498 O O . LEU A 1 321 ? -9.159 21.555 37.458 1.00 36.06 321 LEU A O 1
ATOM 2502 N N . ASN A 1 322 ? -8.664 20.410 35.569 1.00 35.81 322 ASN A N 1
ATOM 2503 C CA . ASN A 1 322 ? -8.025 21.362 34.644 1.00 35.81 322 ASN A CA 1
ATOM 2504 C C . ASN A 1 322 ? -7.471 20.621 33.413 1.00 35.81 322 ASN A C 1
ATOM 2506 O O . ASN A 1 322 ? -6.613 19.761 33.517 1.00 35.81 322 ASN A O 1
ATOM 2510 N N . HIS A 1 323 ? -8.002 20.979 32.250 1.00 35.50 323 HIS A N 1
ATOM 2511 C CA . HIS A 1 323 ? -7.889 20.343 30.932 1.00 35.50 323 HIS A CA 1
ATOM 2512 C C . HIS A 1 323 ? -6.483 19.838 30.540 1.00 35.50 323 HIS A C 1
ATOM 2514 O O . HIS A 1 323 ? -5.533 20.616 30.485 1.00 35.50 323 HIS A O 1
ATOM 2520 N N . VAL A 1 324 ? -6.399 18.562 30.149 1.00 34.81 324 VAL A N 1
ATOM 2521 C CA . VAL A 1 324 ? -5.308 17.989 29.343 1.00 34.81 324 VAL A CA 1
ATOM 2522 C C . VAL A 1 324 ? -5.956 17.283 28.152 1.00 34.81 324 VAL A C 1
ATOM 2524 O O . VAL A 1 324 ? -6.868 16.478 28.335 1.00 34.81 324 VAL A O 1
ATOM 2527 N N . GLN A 1 325 ? -5.526 17.621 26.938 1.00 32.06 325 GLN A N 1
ATOM 2528 C CA . GLN A 1 325 ? -5.873 16.883 25.724 1.00 32.06 325 GLN A CA 1
ATOM 2529 C C . GLN A 1 325 ? -4.896 15.716 25.570 1.00 32.06 325 GLN A C 1
ATOM 2531 O O . GLN A 1 325 ? -3.689 15.895 25.725 1.00 32.06 325 GLN A O 1
ATOM 2536 N N . PHE A 1 326 ? -5.425 14.525 25.296 1.00 33.53 326 PHE A N 1
ATOM 2537 C CA . PHE A 1 326 ? -4.616 13.353 24.981 1.00 33.53 326 PHE A CA 1
ATOM 2538 C C . PHE A 1 326 ? -4.323 13.307 23.495 1.00 33.53 326 PHE A C 1
ATOM 2540 O O . PHE A 1 326 ? -5.245 13.347 22.686 1.00 33.53 326 PHE A O 1
ATOM 2547 N N . PHE A 1 327 ? -3.047 13.145 23.174 1.00 28.73 327 PHE A N 1
ATOM 2548 C CA . PHE A 1 327 ? -2.589 12.639 21.893 1.00 28.73 327 PHE A CA 1
ATOM 2549 C C . PHE A 1 327 ? -2.124 11.215 22.178 1.00 28.73 327 PHE A C 1
ATOM 2551 O O . PHE A 1 327 ? -1.128 11.015 22.871 1.00 28.73 327 PHE A O 1
ATOM 2558 N N . VAL A 1 328 ? -2.920 10.230 21.773 1.00 30.50 328 VAL A N 1
ATOM 2559 C CA . VAL A 1 328 ? -2.512 8.826 21.820 1.00 30.50 328 VAL A CA 1
ATOM 2560 C C . VAL A 1 328 ? -2.278 8.414 20.380 1.00 30.50 328 VAL A C 1
ATOM 2562 O O . VAL A 1 328 ? -3.228 8.328 19.608 1.00 30.50 328 VAL A O 1
ATOM 2565 N N . THR A 1 329 ? -1.014 8.229 20.025 1.00 27.41 329 THR A N 1
ATOM 2566 C CA . THR A 1 329 ? -0.591 7.618 18.767 1.00 27.41 329 THR A CA 1
ATOM 2567 C C . THR A 1 329 ? -0.359 6.129 19.031 1.00 27.41 329 THR A C 1
ATOM 2569 O O . THR A 1 329 ? 0.272 5.770 20.030 1.00 27.41 329 THR A O 1
ATOM 2572 N N . TRP A 1 330 ? -0.953 5.267 18.201 1.00 39.72 330 TRP A N 1
ATOM 2573 C CA . TRP A 1 330 ? -0.861 3.809 18.319 1.00 39.72 330 TRP A CA 1
ATOM 2574 C C . TRP A 1 330 ? 0.090 3.233 17.280 1.00 39.72 330 TRP A C 1
ATOM 2576 O O . TRP A 1 330 ? -0.209 3.405 16.082 1.00 39.72 330 TRP A O 1
#

pLDDT: mean 84.86, std 15.95, range [27.41, 98.88]

Mean predicted aligned error: 13.43 Å

Solvent-accessible surface area (backbone atoms only — not comparable to full-atom values): 18048 Å² total; per-residue (Å²): 105,70,64,36,77,53,42,40,76,73,86,61,97,60,80,47,74,45,78,42,99,45,77,60,94,54,70,44,48,45,78,53,44,27,38,32,21,51,72,54,57,94,48,94,56,31,64,36,55,51,36,22,37,57,43,19,45,53,36,48,55,29,33,17,68,66,50,75,54,45,42,24,64,28,42,7,51,14,48,34,34,23,44,53,48,40,24,76,77,67,33,66,69,48,24,52,52,48,52,55,47,46,50,48,54,44,59,77,40,48,95,81,46,52,27,18,58,60,43,50,92,92,51,62,90,39,63,18,19,29,49,39,26,16,50,36,54,52,50,46,32,65,72,56,31,66,68,35,38,42,50,23,45,28,50,45,43,72,75,36,55,82,39,66,44,54,65,64,61,53,52,54,38,42,25,68,59,51,72,47,91,49,66,75,55,47,44,41,47,25,64,33,88,59,60,68,62,44,71,95,78,72,41,65,46,70,68,68,77,84,54,60,50,49,81,30,50,92,40,57,89,41,72,44,80,46,71,42,53,35,84,73,95,55,93,89,53,56,59,34,40,31,33,21,56,25,81,43,94,83,48,29,24,57,25,88,88,76,70,48,78,34,45,59,55,42,93,62,30,58,62,29,35,59,73,39,48,77,43,79,45,66,79,42,81,45,75,49,72,45,68,26,49,34,32,36,26,53,36,36,18,51,62,57,34,83,72,43,43,45,51,72,51,69,49,40,26,74,90,35,87,78,93,78,86,84,85,82,65,117